Protein AF-0000000085070806 (afdb_homodimer)

Nearest PDB structures (foldseek):
  6cnn-assembly1_A  TM=6.290E-01  e=3.212E+00  Homo sapiens
  8glt-assembly1_0  TM=4.236E-01  e=8.538E+00  synthetic construct
  6cnn-assembly1_A  TM=6.289E-01  e=3.201E+00  Homo sapiens
  8glt-assembly1_0  TM=4.234E-01  e=8.514E+00  synthetic construct

Sequence (276 aa):
MKNKMSRLFLGLTMSCSVLTLGLSSAQAADCSKLAGCAEKSCKVEALIANAKAKGHDQMVAQLQSSLKHVKANCTDEGIKNDLQIEIAGVQLQLESYEAELKAAKAANELDRTYKYTQKVLAENYKLTQLKQELAKMKMKNKMSRLFLGLTMSCSVLTLGLSSAQAADCSKLAGCAEKSCKVEALIANAKAKGHDQMVAQLQSSLKHVKANCTDEGIKNDLQIEIAGVQLQLESYEAELKAAKAANELDRTYKYTQKVLAENYKLTQLKQELAKMK

Solvent-accessible surface area (backbone atoms only — not comparable to full-atom values): 15692 Å² total; per-residue (Å²): 128,90,74,80,79,75,79,77,76,76,76,75,76,74,76,76,73,74,72,70,74,69,73,69,65,71,72,62,68,84,41,80,87,50,42,55,52,59,21,52,52,42,51,49,52,29,49,34,50,50,30,55,76,70,64,35,62,68,58,29,54,51,45,51,51,43,45,52,51,46,75,72,65,60,46,54,66,59,48,50,45,51,49,52,52,48,46,53,50,42,52,54,50,36,52,52,32,50,52,51,24,51,52,20,56,75,68,66,35,62,72,52,27,53,52,26,48,52,51,39,51,52,40,50,52,50,44,52,53,50,52,52,53,55,56,57,65,104,136,86,78,76,79,76,77,76,76,77,73,75,76,74,76,75,74,72,73,69,72,70,74,72,65,70,73,63,68,82,40,81,87,51,41,52,52,62,21,53,52,42,50,49,51,30,50,34,50,49,28,55,75,70,65,36,62,67,59,28,54,50,46,51,53,43,46,53,52,46,75,74,65,60,45,53,68,58,48,50,44,50,50,51,53,49,45,53,51,42,53,55,49,36,53,52,33,48,53,49,24,51,52,19,54,76,67,67,35,61,71,52,27,55,52,27,49,53,50,38,51,53,40,51,50,51,44,51,52,50,51,50,53,54,56,58,65,104

Secondary structure (DSSP, 8-state):
-------------------------------TT--HHHHHHHHHHHHHHHHHHHT-HHHHHHHHHHHHHHHHH--HHHHHHHHHHHHHHHHHHHHHHHHHHHHHHHTT-HHHHHHHHHHHHHHHHHHHHHHHHHHHT-/-------------------------------TT--HHHHHHHHHHHHHHHHHHHT-HHHHHHHHHHHHHHHHH--HHHHHHHHHHHHHHHHHHHHHHHHHHHHHHHTT-HHHHHHHHHHHHHHHHHHHHHHHHHHHT-

Structure (mmCIF, N/CA/C/O backbone):
data_AF-0000000085070806-model_v1
#
loop_
_entity.id
_entity.type
_entity.pdbx_description
1 polymer 'DUF1090 domain-containing protein'
#
loop_
_atom_site.group_PDB
_atom_site.id
_atom_site.type_symbol
_atom_site.label_atom_id
_atom_site.label_alt_id
_atom_site.label_comp_id
_atom_site.label_asym_id
_atom_site.label_entity_id
_atom_site.label_seq_id
_atom_site.pdbx_PDB_ins_code
_atom_site.Cartn_x
_atom_site.Cartn_y
_atom_site.Cartn_z
_atom_site.occupancy
_atom_site.B_iso_or_equiv
_atom_site.auth_seq_id
_atom_site.auth_comp_id
_atom_site.auth_asym_id
_atom_site.auth_atom_id
_atom_site.pdbx_PDB_model_num
ATOM 1 N N . MET A 1 1 ? 53.531 -47.219 -54.688 1 24.89 1 MET A N 1
ATOM 2 C CA . MET A 1 1 ? 52.125 -47.344 -54.344 1 24.89 1 MET A CA 1
ATOM 3 C C . MET A 1 1 ? 51.781 -46.531 -53.094 1 24.89 1 MET A C 1
ATOM 5 O O . MET A 1 1 ? 50.781 -46.75 -52.438 1 24.89 1 MET A O 1
ATOM 9 N N . LYS A 1 2 ? 52.812 -45.781 -52.594 1 40.19 2 LYS A N 1
ATOM 10 C CA . LYS A 1 2 ? 52.688 -45.094 -51.312 1 40.19 2 LYS A CA 1
ATOM 11 C C . LYS A 1 2 ? 51.5 -44.125 -51.312 1 40.19 2 LYS A C 1
ATOM 13 O O . LYS A 1 2 ? 51.531 -43.125 -52.062 1 40.19 2 LYS A O 1
ATOM 18 N N . ASN A 1 3 ? 50.188 -44.688 -51.188 1 27.03 3 ASN A N 1
ATOM 19 C CA . ASN A 1 3 ? 48.844 -44.094 -51.156 1 27.03 3 ASN A CA 1
ATOM 20 C C . ASN A 1 3 ? 48.688 -43.062 -50.062 1 27.03 3 ASN A C 1
ATOM 22 O O . ASN A 1 3 ? 48.938 -43.375 -48.875 1 27.03 3 ASN A O 1
ATOM 26 N N . LYS A 1 4 ? 48.906 -41.781 -50.312 1 38.5 4 LYS A N 1
ATOM 27 C CA . LYS A 1 4 ? 48.719 -40.531 -49.594 1 38.5 4 LYS A CA 1
ATOM 28 C C . LYS A 1 4 ? 47.281 -40.406 -49.094 1 38.5 4 LYS A C 1
ATOM 30 O O . LYS A 1 4 ? 46.344 -40.312 -49.875 1 38.5 4 LYS A O 1
ATOM 35 N N . MET A 1 5 ? 46.906 -41.219 -48.031 1 35.19 5 MET A N 1
ATOM 36 C CA . MET A 1 5 ? 45.594 -41.125 -47.344 1 35.19 5 MET A CA 1
ATOM 37 C C . MET A 1 5 ? 45.344 -39.719 -46.844 1 35.19 5 MET A C 1
ATOM 39 O O . MET A 1 5 ? 46.188 -39.125 -46.156 1 35.19 5 MET A O 1
ATOM 43 N N . SER A 1 6 ? 44.844 -38.812 -47.688 1 39.16 6 SER A N 1
ATOM 44 C CA . SER A 1 6 ? 44.344 -37.469 -47.375 1 39.16 6 SER A CA 1
ATOM 45 C C . SER A 1 6 ? 43.312 -37.531 -46.25 1 39.16 6 SER A C 1
ATOM 47 O O . SER A 1 6 ? 42.312 -38.25 -46.344 1 39.16 6 SER A O 1
ATOM 49 N N . ARG A 1 7 ? 43.75 -37.5 -44.969 1 39.41 7 ARG A N 1
ATOM 50 C CA . ARG A 1 7 ? 42.906 -37.344 -43.781 1 39.41 7 ARG A CA 1
ATOM 51 C C . ARG A 1 7 ? 41.938 -36.188 -43.906 1 39.41 7 ARG A C 1
ATOM 53 O O . ARG A 1 7 ? 42.375 -35.031 -44 1 39.41 7 ARG A O 1
ATOM 60 N N . LEU A 1 8 ? 40.875 -36.344 -44.812 1 37.91 8 LEU A N 1
ATOM 61 C CA . LEU A 1 8 ? 39.75 -35.406 -44.781 1 37.91 8 LEU A CA 1
ATOM 62 C C . LEU A 1 8 ? 39.188 -35.25 -43.375 1 37.91 8 LEU A C 1
ATOM 64 O O . LEU A 1 8 ? 38.719 -36.25 -42.781 1 37.91 8 LEU A O 1
ATOM 68 N N . PHE A 1 9 ? 39.844 -34.5 -42.5 1 39.75 9 PHE A N 1
ATOM 69 C CA . PHE A 1 9 ? 39.281 -34.094 -41.219 1 39.75 9 PHE A CA 1
ATOM 70 C C . PHE A 1 9 ? 37.938 -33.375 -41.375 1 39.75 9 PHE A C 1
ATOM 72 O O . PHE A 1 9 ? 37.875 -32.312 -42 1 39.75 9 PHE A O 1
ATOM 79 N N . LEU A 1 10 ? 36.875 -34.125 -41.719 1 39.12 10 LEU A N 1
ATOM 80 C CA . LEU A 1 10 ? 35.531 -33.594 -41.656 1 39.12 10 LEU A CA 1
ATOM 81 C C . LEU A 1 10 ? 35.25 -33 -40.25 1 39.12 10 LEU A C 1
ATOM 83 O O . LEU A 1 10 ? 35.281 -33.719 -39.25 1 39.12 10 LEU A O 1
ATOM 87 N N . GLY A 1 11 ? 35.781 -31.797 -39.969 1 38.09 11 GLY A N 1
ATOM 88 C CA . GLY A 1 11 ? 35.375 -31.031 -38.812 1 38.09 11 GLY A CA 1
ATOM 89 C C . GLY A 1 11 ? 33.875 -30.953 -38.625 1 38.09 11 GLY A C 1
ATOM 90 O O . GLY A 1 11 ? 33.156 -30.391 -39.469 1 38.09 11 GLY A O 1
ATOM 91 N N . LEU A 1 12 ? 33.25 -32 -38.094 1 43.38 12 LEU A N 1
ATOM 92 C CA . LEU A 1 12 ? 31.875 -31.922 -37.625 1 43.38 12 LEU A CA 1
ATOM 93 C C . LEU A 1 12 ? 31.672 -30.719 -36.688 1 43.38 12 LEU A C 1
ATOM 95 O O . LEU A 1 12 ? 32.25 -30.688 -35.594 1 43.38 12 LEU A O 1
ATOM 99 N N . THR A 1 13 ? 31.516 -29.484 -37.219 1 42.88 13 THR A N 1
ATOM 100 C CA . THR A 1 13 ? 31.047 -28.375 -36.406 1 42.88 13 THR A CA 1
ATOM 101 C C . THR A 1 13 ? 29.719 -28.719 -35.75 1 42.88 13 THR A C 1
ATOM 103 O O . THR A 1 13 ? 28.734 -29.031 -36.438 1 42.88 13 THR A O 1
ATOM 106 N N . MET A 1 14 ? 29.734 -29.531 -34.688 1 41.59 14 MET A N 1
ATOM 107 C CA . MET A 1 14 ? 28.547 -29.656 -33.844 1 41.59 14 MET A CA 1
ATOM 108 C C . MET A 1 14 ? 27.984 -28.297 -33.469 1 41.59 14 MET A C 1
ATOM 110 O O . MET A 1 14 ? 28.672 -27.5 -32.812 1 41.59 14 MET A O 1
ATOM 114 N N . SER A 1 15 ? 27.141 -27.688 -34.312 1 41.94 15 SER A N 1
ATOM 115 C CA . SER A 1 15 ? 26.359 -26.531 -33.906 1 41.94 15 SER A CA 1
ATOM 116 C C . SER A 1 15 ? 25.609 -26.797 -32.625 1 41.94 15 SER A C 1
ATOM 118 O O . SER A 1 15 ? 24.812 -27.734 -32.531 1 41.94 15 SER A O 1
ATOM 120 N N . CYS A 1 16 ? 26.188 -26.609 -31.453 1 40.03 16 CYS A N 1
ATOM 121 C CA . CYS A 1 16 ? 25.453 -26.547 -30.203 1 40.03 16 CYS A CA 1
ATOM 122 C C . CYS A 1 16 ? 24.266 -25.594 -30.312 1 40.03 16 CYS A C 1
ATOM 124 O O . CYS A 1 16 ? 24.453 -24.375 -30.438 1 40.03 16 CYS A O 1
ATOM 126 N N . SER A 1 17 ? 23.25 -26 -31 1 39.09 17 SER A N 1
ATOM 127 C CA . SER A 1 17 ? 22.031 -25.234 -30.859 1 39.09 17 SER A CA 1
ATOM 128 C C . SER A 1 17 ? 21.703 -25 -29.391 1 39.09 17 SER A C 1
ATOM 130 O O . SER A 1 17 ? 21.406 -25.938 -28.656 1 39.09 17 SER A O 1
ATOM 132 N N . VAL A 1 18 ? 22.344 -24.031 -28.75 1 40.25 18 VAL A N 1
ATOM 133 C CA . VAL A 1 18 ? 21.812 -23.562 -27.469 1 40.25 18 VAL A CA 1
ATOM 134 C C . VAL A 1 18 ? 20.297 -23.375 -27.578 1 40.25 18 VAL A C 1
ATOM 136 O O . VAL A 1 18 ? 19.828 -22.5 -28.297 1 40.25 18 VAL A O 1
ATOM 139 N N . LEU A 1 19 ? 19.562 -24.469 -27.531 1 37.75 19 LEU A N 1
ATOM 140 C CA . LEU A 1 19 ? 18.125 -24.281 -27.266 1 37.75 19 LEU A CA 1
ATOM 141 C C . LEU A 1 19 ? 17.906 -23.25 -26.172 1 37.75 19 LEU A C 1
ATOM 143 O O . LEU A 1 19 ? 18.172 -23.5 -25 1 37.75 19 LEU A O 1
ATOM 147 N N . THR A 1 20 ? 18.062 -22 -26.469 1 38.56 20 THR A N 1
ATOM 148 C CA . THR A 1 20 ? 17.469 -21.016 -25.562 1 38.56 20 THR A CA 1
ATOM 149 C C . THR A 1 20 ? 16.031 -21.406 -25.203 1 38.56 20 THR A C 1
ATOM 151 O O . THR A 1 20 ? 15.148 -21.375 -26.062 1 38.56 20 THR A O 1
ATOM 154 N N . LEU A 1 21 ? 15.844 -22.469 -24.438 1 37.56 21 LEU A N 1
ATOM 155 C CA . LEU A 1 21 ? 14.531 -22.547 -23.812 1 37.56 21 LEU A CA 1
ATOM 156 C C . LEU A 1 21 ? 14.016 -21.141 -23.5 1 37.56 21 LEU A C 1
ATOM 158 O O . LEU A 1 21 ? 14.562 -20.453 -22.641 1 37.56 21 LEU A O 1
ATOM 162 N N . GLY A 1 22 ? 13.5 -20.5 -24.516 1 37.72 22 GLY A N 1
ATOM 163 C CA . GLY A 1 22 ? 12.703 -19.312 -24.234 1 37.72 22 GLY A CA 1
ATOM 164 C C . GLY A 1 22 ? 11.859 -19.438 -22.984 1 37.72 22 GLY A C 1
ATOM 165 O O . GLY A 1 22 ? 10.867 -20.172 -22.969 1 37.72 22 GLY A O 1
ATOM 166 N N . LEU A 1 23 ? 12.398 -19.469 -21.797 1 39.38 23 LEU A N 1
ATOM 167 C CA . LEU A 1 23 ? 11.5 -19.203 -20.688 1 39.38 23 LEU A CA 1
ATOM 168 C C . LEU A 1 23 ? 10.43 -18.188 -21.078 1 39.38 23 LEU A C 1
ATOM 170 O O . LEU A 1 23 ? 10.742 -17.016 -21.312 1 39.38 23 LEU A O 1
ATOM 174 N N . SER A 1 24 ? 9.398 -18.578 -21.828 1 39.59 24 SER A N 1
ATOM 175 C CA . SER A 1 24 ? 8.219 -17.734 -21.969 1 39.59 24 SER A CA 1
ATOM 176 C C . SER A 1 24 ? 7.949 -16.938 -20.703 1 39.59 24 SER A C 1
ATOM 178 O O . SER A 1 24 ? 7.48 -17.484 -19.703 1 39.59 24 SER A O 1
ATOM 180 N N . SER A 1 25 ? 8.773 -16.094 -20.359 1 43.56 25 SER A N 1
ATOM 181 C CA . SER A 1 25 ? 8.312 -15.18 -19.328 1 43.56 25 SER A CA 1
ATOM 182 C C . SER A 1 25 ? 6.82 -14.883 -19.484 1 43.56 25 SER A C 1
ATOM 184 O O . SER A 1 25 ? 6.391 -14.344 -20.5 1 43.56 25 SER A O 1
ATOM 186 N N . ALA A 1 26 ? 5.926 -15.805 -19.141 1 47.66 26 ALA A N 1
ATOM 187 C CA . ALA A 1 26 ? 4.512 -15.445 -19.109 1 47.66 26 ALA A CA 1
ATOM 188 C C . ALA A 1 26 ? 4.332 -13.93 -18.984 1 47.66 26 ALA A C 1
ATOM 190 O O . ALA A 1 26 ? 4.746 -13.328 -17.984 1 47.66 26 ALA A O 1
ATOM 191 N N . GLN A 1 27 ? 4.312 -13.211 -20.125 1 52.47 27 GLN A N 1
ATOM 192 C CA . GLN A 1 27 ? 4.086 -11.773 -20.172 1 52.47 27 GLN A CA 1
ATOM 193 C C . GLN A 1 27 ? 2.941 -11.375 -19.234 1 52.47 27 GLN A C 1
ATOM 195 O O . GLN A 1 27 ? 1.815 -11.859 -19.391 1 52.47 27 GLN A O 1
ATOM 200 N N . ALA A 1 28 ? 3.271 -11.016 -18.047 1 62.53 28 ALA A N 1
ATOM 201 C CA . ALA A 1 28 ? 2.264 -10.523 -17.109 1 62.53 28 ALA A CA 1
ATOM 202 C C . ALA A 1 28 ? 1.264 -9.609 -17.828 1 62.53 28 ALA A C 1
ATOM 204 O O . ALA A 1 28 ? 1.647 -8.773 -18.641 1 62.53 28 ALA A O 1
ATOM 205 N N . ALA A 1 29 ? -0.061 -10.031 -17.984 1 72.62 29 ALA A N 1
ATOM 206 C CA . ALA A 1 29 ? -1.144 -9.219 -18.531 1 72.62 29 ALA A CA 1
ATOM 207 C C . ALA A 1 29 ? -0.997 -7.758 -18.125 1 72.62 29 ALA A C 1
ATOM 209 O O . ALA A 1 29 ? -0.619 -7.461 -16.984 1 72.62 29 ALA A O 1
ATOM 210 N N . ASP A 1 30 ? -0.934 -6.977 -19.203 1 89 30 ASP A N 1
ATOM 211 C CA . ASP A 1 30 ? -0.934 -5.543 -18.922 1 89 30 ASP A CA 1
ATOM 212 C C . ASP A 1 30 ? -2.287 -5.09 -18.375 1 89 30 ASP A C 1
ATOM 214 O O . ASP A 1 30 ? -3.254 -4.965 -19.141 1 89 30 ASP A O 1
ATOM 218 N N . CYS A 1 31 ? -2.369 -4.945 -17.109 1 95.75 31 CYS A N 1
ATOM 219 C CA . CYS A 1 31 ? -3.617 -4.582 -16.438 1 95.75 31 CYS A CA 1
ATOM 220 C C . CYS A 1 31 ? -3.746 -3.068 -16.312 1 95.75 31 CYS A C 1
ATOM 222 O O . CYS A 1 31 ? -4.707 -2.57 -15.727 1 95.75 31 CYS A O 1
ATOM 224 N N . SER A 1 32 ? -2.836 -2.336 -16.906 1 92 32 SER A N 1
ATOM 225 C CA . SER A 1 32 ? -2.684 -0.915 -16.625 1 92 32 SER A CA 1
ATOM 226 C C . SER A 1 32 ? -3.824 -0.102 -17.219 1 92 32 SER A C 1
ATOM 228 O O . SER A 1 32 ? -4.078 1.028 -16.797 1 92 32 SER A O 1
ATOM 230 N N . LYS A 1 33 ? -4.523 -0.601 -18.141 1 93.56 33 LYS A N 1
ATOM 231 C CA . LYS A 1 33 ? -5.602 0.135 -18.797 1 93.56 33 LYS A CA 1
ATOM 232 C C . LYS A 1 33 ? -6.93 -0.08 -18.078 1 93.56 33 LYS A C 1
ATOM 234 O O . LYS A 1 33 ? -7.918 0.599 -18.375 1 93.56 33 LYS A O 1
ATOM 239 N N . LEU A 1 34 ? -6.984 -1.038 -17.156 1 97.06 34 LEU A N 1
ATOM 240 C CA . LEU A 1 34 ? -8.195 -1.337 -16.406 1 97.06 34 LEU A CA 1
ATOM 241 C C . LEU A 1 34 ? -8.242 -0.537 -15.102 1 97.06 34 LEU A C 1
ATOM 243 O O . LEU A 1 34 ? -7.266 0.121 -14.742 1 97.06 34 LEU A O 1
ATOM 247 N N . ALA A 1 35 ? -9.422 -0.503 -14.5 1 97.31 35 ALA A N 1
ATOM 248 C CA . ALA A 1 35 ? -9.617 0.184 -13.227 1 97.31 35 ALA A CA 1
ATOM 249 C C . ALA A 1 35 ? -10.508 -0.635 -12.289 1 97.31 35 ALA A C 1
ATOM 251 O O . ALA A 1 35 ? -11.203 -1.553 -12.727 1 97.31 35 ALA A O 1
ATOM 252 N N . GLY A 1 36 ? -10.406 -0.338 -11.016 1 97.5 36 GLY A N 1
ATOM 253 C CA . GLY A 1 36 ? -11.32 -0.924 -10.055 1 97.5 36 GLY A CA 1
ATOM 254 C C . GLY A 1 36 ? -11.211 -2.436 -9.969 1 97.5 36 GLY A C 1
ATOM 255 O O . GLY A 1 36 ? -10.102 -2.982 -9.969 1 97.5 36 GLY A O 1
ATOM 256 N N . CYS A 1 37 ? -12.359 -3.139 -9.898 1 98.5 37 CYS A N 1
ATOM 257 C CA . CYS A 1 37 ? -12.438 -4.582 -9.695 1 98.5 37 CYS A CA 1
ATOM 258 C C . CYS A 1 37 ? -11.867 -5.332 -10.898 1 98.5 37 CYS A C 1
ATOM 260 O O . CYS A 1 37 ? -11.258 -6.391 -10.734 1 98.5 37 CYS A O 1
ATOM 262 N N . ALA A 1 38 ? -12.055 -4.719 -12.062 1 98.31 38 ALA A N 1
ATOM 263 C CA . ALA A 1 38 ? -11.492 -5.344 -13.258 1 98.31 38 ALA A CA 1
ATOM 264 C C . ALA A 1 38 ? -9.969 -5.375 -13.195 1 98.31 38 ALA A C 1
ATOM 266 O O . ALA A 1 38 ? -9.352 -6.391 -13.523 1 98.31 38 ALA A O 1
ATOM 267 N N . GLU A 1 39 ? -9.359 -4.285 -12.828 1 98.06 39 GLU A N 1
ATOM 268 C CA . GLU A 1 39 ? -7.91 -4.25 -12.68 1 98.06 39 GLU A CA 1
ATOM 269 C C . GLU A 1 39 ? -7.441 -5.223 -11.602 1 98.06 39 GLU A C 1
ATOM 271 O O . GLU A 1 39 ? -6.453 -5.938 -11.789 1 98.06 39 GLU A O 1
ATOM 276 N N . LYS A 1 40 ? -8.109 -5.242 -10.5 1 98.31 40 LYS A N 1
ATOM 277 C CA . LYS A 1 40 ? -7.742 -6.129 -9.398 1 98.31 40 LYS A CA 1
ATOM 278 C C . LYS A 1 40 ? -7.781 -7.59 -9.836 1 98.31 40 LYS A C 1
ATOM 280 O O . LYS A 1 40 ? -6.844 -8.352 -9.57 1 98.31 40 LYS A O 1
ATOM 285 N N . SER A 1 41 ? -8.898 -8.023 -10.492 1 98.75 41 SER A N 1
ATOM 286 C CA . SER A 1 41 ? -9.008 -9.391 -10.992 1 98.75 41 SER A CA 1
ATOM 287 C C . SER A 1 41 ? -7.895 -9.711 -11.984 1 98.75 41 SER A C 1
ATOM 289 O O . SER A 1 41 ? -7.312 -10.797 -11.938 1 98.75 41 SER A O 1
ATOM 291 N N . CYS A 1 42 ? -7.609 -8.773 -12.844 1 98.69 42 CYS A N 1
ATOM 292 C CA . CYS A 1 42 ? -6.555 -8.945 -13.836 1 98.69 42 CYS A CA 1
ATOM 293 C C . CYS A 1 42 ? -5.207 -9.18 -13.156 1 98.69 42 CYS A C 1
ATOM 295 O O . CYS A 1 42 ? -4.449 -10.055 -13.57 1 98.69 42 CYS A O 1
ATOM 297 N N . LYS A 1 43 ? -4.934 -8.406 -12.094 1 98.44 43 LYS A N 1
ATOM 298 C CA . LYS A 1 43 ? -3.666 -8.547 -11.383 1 98.44 43 LYS A CA 1
ATOM 299 C C . LYS A 1 43 ? -3.57 -9.906 -10.695 1 98.44 43 LYS A C 1
ATOM 301 O O . LYS A 1 43 ? -2.502 -10.523 -10.672 1 98.44 43 LYS A O 1
ATOM 306 N N . VAL A 1 44 ? -4.652 -10.359 -10.164 1 98.88 44 VAL A N 1
ATOM 307 C CA . VAL A 1 44 ? -4.641 -11.68 -9.531 1 98.88 44 VAL A CA 1
ATOM 308 C C . VAL A 1 44 ? -4.445 -12.758 -10.602 1 98.88 44 VAL A C 1
ATOM 310 O O . VAL A 1 44 ? -3.699 -13.719 -10.391 1 98.88 44 VAL A O 1
ATOM 313 N N . GLU A 1 45 ? -5.102 -12.617 -11.711 1 98.88 45 GLU A N 1
ATOM 314 C CA . GLU A 1 45 ? -4.934 -13.57 -12.812 1 98.88 45 GLU A CA 1
ATOM 315 C C . GLU A 1 45 ? -3.49 -13.594 -13.305 1 98.88 45 GLU A C 1
ATOM 317 O O . GLU A 1 45 ? -2.963 -14.664 -13.633 1 98.88 45 GLU A O 1
ATOM 322 N N . ALA A 1 46 ? -2.887 -12.438 -13.352 1 98.56 46 ALA A N 1
ATOM 323 C CA . ALA A 1 46 ? -1.477 -12.383 -13.727 1 98.56 46 ALA A CA 1
ATOM 324 C C . ALA A 1 46 ? -0.614 -13.133 -12.711 1 98.56 46 ALA A C 1
ATOM 326 O O . ALA A 1 46 ? 0.35 -13.805 -13.086 1 98.56 46 ALA A O 1
ATOM 327 N N . LEU A 1 47 ? -0.932 -13.023 -11.445 1 98.62 47 LEU A N 1
ATOM 328 C CA . LEU A 1 47 ? -0.208 -13.75 -10.406 1 98.62 47 LEU A CA 1
ATOM 329 C C . LEU A 1 47 ? -0.38 -15.25 -10.578 1 98.62 47 LEU A C 1
ATOM 331 O O . LEU A 1 47 ? 0.575 -16.016 -10.406 1 98.62 47 LEU A O 1
ATOM 335 N N . ILE A 1 48 ? -1.581 -15.656 -10.914 1 98.88 48 ILE A N 1
ATOM 336 C CA . ILE A 1 48 ? -1.856 -17.078 -11.156 1 98.88 48 ILE A CA 1
ATOM 337 C C . ILE A 1 48 ? -0.988 -17.578 -12.297 1 98.88 48 ILE A C 1
ATOM 339 O O . ILE A 1 48 ? -0.365 -18.641 -12.195 1 98.88 48 ILE A O 1
ATOM 343 N N . ALA A 1 49 ? -0.915 -16.875 -13.352 1 98.56 49 ALA A N 1
ATOM 344 C CA . ALA A 1 49 ? -0.101 -17.266 -14.5 1 98.56 49 ALA A CA 1
ATOM 345 C C . ALA A 1 49 ? 1.37 -17.375 -14.117 1 98.56 49 ALA A C 1
ATOM 347 O O . ALA A 1 49 ? 2.049 -18.328 -14.516 1 98.56 49 ALA A O 1
ATOM 348 N N . ASN A 1 50 ? 1.832 -16.422 -13.406 1 98.06 50 ASN A N 1
ATOM 349 C CA . ASN A 1 50 ? 3.221 -16.453 -12.961 1 98.06 50 ASN A CA 1
ATOM 350 C C . ASN A 1 50 ? 3.498 -17.672 -12.078 1 98.06 50 ASN A C 1
ATOM 352 O O . ASN A 1 50 ? 4.504 -18.359 -12.258 1 98.06 50 ASN A O 1
ATOM 356 N N . ALA A 1 51 ? 2.658 -17.875 -11.117 1 98.62 51 ALA A N 1
ATOM 357 C CA . ALA A 1 51 ? 2.801 -19.031 -10.234 1 98.62 51 ALA A CA 1
ATOM 358 C C . ALA A 1 51 ? 2.797 -20.344 -11.031 1 98.62 51 ALA A C 1
ATOM 360 O O . ALA A 1 51 ? 3.549 -21.266 -10.719 1 98.62 51 ALA A O 1
ATOM 361 N N . LYS A 1 52 ? 1.887 -20.438 -12 1 98.69 52 LYS A N 1
ATOM 362 C CA . LYS A 1 52 ? 1.852 -21.625 -12.867 1 98.69 52 LYS A CA 1
ATOM 363 C C . LYS A 1 52 ? 3.184 -21.812 -13.586 1 98.69 52 LYS A C 1
ATOM 365 O O . LYS A 1 52 ? 3.732 -22.906 -13.609 1 98.69 52 LYS A O 1
ATOM 370 N N . ALA A 1 53 ? 3.662 -20.734 -14.102 1 97.38 53 ALA A N 1
ATOM 371 C CA . ALA A 1 53 ? 4.918 -20.781 -14.844 1 97.38 53 ALA A CA 1
ATOM 372 C C . ALA A 1 53 ? 6.066 -21.25 -13.953 1 97.38 53 ALA A C 1
ATOM 374 O O . ALA A 1 53 ? 7.02 -21.875 -14.43 1 97.38 53 ALA A O 1
ATOM 375 N N . LYS A 1 54 ? 5.965 -21.062 -12.695 1 96.94 54 LYS A N 1
ATOM 376 C CA . LYS A 1 54 ? 7.035 -21.391 -11.758 1 96.94 54 LYS A CA 1
ATOM 377 C C . LYS A 1 54 ? 6.773 -22.719 -11.07 1 96.94 54 LYS A C 1
ATOM 379 O O . LYS A 1 54 ? 7.586 -23.188 -10.266 1 96.94 54 LYS A O 1
ATOM 384 N N . GLY A 1 55 ? 5.652 -23.234 -11.32 1 97.44 55 GLY A N 1
ATOM 385 C CA . GLY A 1 55 ? 5.32 -24.562 -10.82 1 97.44 55 GLY A CA 1
ATOM 386 C C . GLY A 1 55 ? 4.887 -24.562 -9.367 1 97.44 55 GLY A C 1
ATOM 387 O O . GLY A 1 55 ? 5.133 -25.516 -8.641 1 97.44 55 GLY A O 1
ATOM 388 N N . HIS A 1 56 ? 4.332 -23.484 -8.945 1 98.12 56 HIS A N 1
ATOM 389 C CA . HIS A 1 56 ? 3.855 -23.406 -7.566 1 98.12 56 HIS A CA 1
ATOM 390 C C . HIS A 1 56 ? 2.383 -23.781 -7.469 1 98.12 56 HIS A C 1
ATOM 392 O O . HIS A 1 56 ? 1.524 -22.906 -7.293 1 98.12 56 HIS A O 1
ATOM 398 N N . ASP A 1 57 ? 2.078 -25.016 -7.402 1 98.38 57 ASP A N 1
ATOM 399 C CA . ASP A 1 57 ? 0.722 -25.531 -7.523 1 98.38 57 ASP A CA 1
ATOM 400 C C . ASP A 1 57 ? -0.141 -25.109 -6.34 1 98.38 57 ASP A C 1
ATOM 402 O O . ASP A 1 57 ? -1.312 -24.766 -6.512 1 98.38 57 ASP A O 1
ATOM 406 N N . GLN A 1 58 ? 0.417 -25.172 -5.188 1 98.5 58 GLN A N 1
ATOM 407 C CA . GLN A 1 58 ? -0.353 -24.766 -4.016 1 98.5 58 GLN A CA 1
ATOM 408 C C . GLN A 1 58 ? -0.688 -23.281 -4.062 1 98.5 58 GLN A C 1
ATOM 410 O O . GLN A 1 58 ? -1.805 -22.875 -3.729 1 98.5 58 GLN A O 1
ATOM 415 N N . MET A 1 59 ? 0.284 -22.562 -4.504 1 98.69 59 MET A N 1
ATOM 416 C CA . MET A 1 59 ? 0.062 -21.125 -4.637 1 98.69 59 MET A CA 1
ATOM 417 C C . MET A 1 59 ? -0.993 -20.828 -5.699 1 98.69 59 MET A C 1
ATOM 419 O O . MET A 1 59 ? -1.83 -19.953 -5.52 1 98.69 59 MET A O 1
ATOM 423 N N . VAL A 1 60 ? -0.988 -21.578 -6.777 1 98.88 60 VAL A N 1
ATOM 424 C CA . VAL A 1 60 ? -1.99 -21.438 -7.828 1 98.88 60 VAL A CA 1
ATOM 425 C C . VAL A 1 60 ? -3.385 -21.656 -7.25 1 98.88 60 VAL A C 1
ATOM 427 O O . VAL A 1 60 ? -4.297 -20.859 -7.48 1 98.88 60 VAL A O 1
ATOM 430 N N . ALA A 1 61 ? -3.545 -22.703 -6.508 1 98.88 61 ALA A N 1
ATOM 431 C CA . ALA A 1 61 ? -4.844 -23.031 -5.914 1 98.88 61 ALA A CA 1
ATOM 432 C C . ALA A 1 61 ? -5.305 -21.906 -4.98 1 98.88 61 ALA A C 1
ATOM 434 O O . ALA A 1 61 ? -6.477 -21.516 -5.004 1 98.88 61 ALA A O 1
ATOM 435 N N . GLN A 1 62 ? -4.34 -21.453 -4.219 1 98.75 62 GLN A N 1
ATOM 436 C CA . GLN A 1 62 ? -4.664 -20.391 -3.277 1 98.75 62 GLN A CA 1
ATOM 437 C C . GLN A 1 62 ? -5.094 -19.125 -4.008 1 98.75 62 GLN A C 1
ATOM 439 O O . GLN A 1 62 ? -6.09 -18.5 -3.637 1 98.75 62 GLN A O 1
ATOM 444 N N . LEU A 1 63 ? -4.422 -18.75 -5.047 1 98.94 63 LEU A N 1
ATOM 445 C CA . LEU A 1 63 ? -4.723 -17.547 -5.801 1 98.94 63 LEU A CA 1
ATOM 446 C C . LEU A 1 63 ? -6.031 -17.688 -6.574 1 98.94 63 LEU A C 1
ATOM 448 O O . LEU A 1 63 ? -6.77 -16.719 -6.746 1 98.94 63 LEU A O 1
ATOM 452 N N . GLN A 1 64 ? -6.289 -18.938 -6.992 1 98.94 64 GLN A N 1
ATOM 453 C CA . GLN A 1 64 ? -7.574 -19.172 -7.648 1 98.94 64 GLN A CA 1
ATOM 454 C C . GLN A 1 64 ? -8.734 -18.984 -6.672 1 98.94 64 GLN A C 1
ATOM 456 O O . GLN A 1 64 ? -9.781 -18.453 -7.031 1 98.94 64 GLN A O 1
ATOM 461 N N . SER A 1 65 ? -8.57 -19.438 -5.531 1 98.88 65 SER A N 1
ATOM 462 C CA . SER A 1 65 ? -9.57 -19.188 -4.496 1 98.88 65 SER A CA 1
ATOM 463 C C . SER A 1 65 ? -9.711 -17.703 -4.207 1 98.88 65 SER A C 1
ATOM 465 O O . SER A 1 65 ? -10.82 -17.203 -4.047 1 98.88 65 SER A O 1
ATOM 467 N N . SER A 1 66 ? -8.594 -17.062 -4.148 1 98.88 66 SER A N 1
ATOM 468 C CA . SER A 1 66 ? -8.609 -15.625 -3.91 1 98.88 66 SER A CA 1
ATOM 469 C C . SER A 1 66 ? -9.312 -14.883 -5.043 1 98.88 66 SER A C 1
ATOM 471 O O . SER A 1 66 ? -10.055 -13.93 -4.797 1 98.88 66 SER A O 1
ATOM 473 N N . LEU A 1 67 ? -9.117 -15.305 -6.227 1 98.88 67 LEU A N 1
ATOM 474 C CA . LEU A 1 67 ? -9.766 -14.695 -7.383 1 98.88 67 LEU A CA 1
ATOM 475 C C . LEU A 1 67 ? -11.273 -14.875 -7.309 1 98.88 67 LEU A C 1
ATOM 477 O O . LEU A 1 67 ? -12.031 -13.953 -7.641 1 98.88 67 LEU A O 1
ATOM 481 N N . LYS A 1 68 ? -11.703 -16.047 -6.883 1 98.88 68 LYS A N 1
ATOM 482 C CA . LYS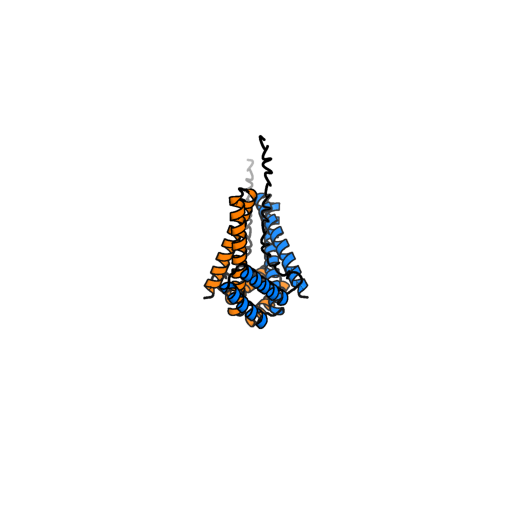 A 1 68 ? -13.125 -16.297 -6.699 1 98.88 68 LYS A CA 1
ATOM 483 C C . LYS A 1 68 ? -13.719 -15.32 -5.684 1 98.88 68 LYS A C 1
ATOM 485 O O . LYS A 1 68 ? -14.805 -14.766 -5.898 1 98.88 68 LYS A O 1
ATOM 490 N N . HIS A 1 69 ? -13.031 -15.141 -4.598 1 98.81 69 HIS A N 1
ATOM 491 C CA . HIS A 1 69 ? -13.492 -14.188 -3.588 1 98.81 69 HIS A CA 1
ATOM 492 C C . HIS A 1 69 ? -13.578 -12.781 -4.156 1 98.81 69 HIS A C 1
ATOM 494 O O . HIS A 1 69 ? -14.547 -12.062 -3.9 1 98.81 69 HIS A O 1
ATOM 500 N N . VAL A 1 70 ? -12.57 -12.336 -4.965 1 98.69 70 VAL A N 1
ATOM 501 C CA . VAL A 1 70 ? -12.57 -11.016 -5.582 1 98.69 70 VAL A CA 1
ATOM 502 C C . VAL A 1 70 ? -13.789 -10.867 -6.492 1 98.69 70 VAL A C 1
ATOM 504 O O . VAL A 1 70 ? -14.531 -9.883 -6.402 1 98.69 70 VAL A O 1
ATOM 507 N N . LYS A 1 71 ? -13.992 -11.844 -7.289 1 98.62 71 LYS A N 1
ATOM 508 C CA . LYS A 1 71 ? -15.078 -11.766 -8.258 1 98.62 71 LYS A CA 1
ATOM 509 C C . LYS A 1 71 ? -16.438 -11.75 -7.57 1 98.62 71 LYS A C 1
ATOM 511 O O . LYS A 1 71 ? -17.391 -11.164 -8.078 1 98.62 71 LYS A O 1
ATOM 516 N N . ALA A 1 72 ? -16.531 -12.266 -6.371 1 98.31 72 ALA A N 1
ATOM 517 C CA . ALA A 1 72 ? -17.797 -12.359 -5.648 1 98.31 72 ALA A CA 1
ATOM 518 C C . ALA A 1 72 ? -18.062 -11.102 -4.824 1 98.31 72 ALA A C 1
ATOM 520 O O . ALA A 1 72 ? -19.203 -10.719 -4.609 1 98.31 72 ALA A O 1
ATOM 521 N N . ASN A 1 73 ? -16.984 -10.406 -4.355 1 98.12 73 ASN A N 1
ATOM 522 C CA . ASN A 1 73 ? -17.203 -9.461 -3.262 1 98.12 73 ASN A CA 1
ATOM 523 C C . ASN A 1 73 ? -16.672 -8.078 -3.602 1 98.12 73 ASN A C 1
ATOM 525 O O . ASN A 1 73 ? -16.953 -7.105 -2.895 1 98.12 73 ASN A O 1
ATOM 529 N N . CYS A 1 74 ? -15.875 -7.984 -4.609 1 98.12 74 CYS A N 1
ATOM 530 C CA . CYS A 1 74 ? -15.297 -6.688 -4.953 1 98.12 74 CYS A CA 1
ATOM 531 C C . CYS A 1 74 ? -16.375 -5.727 -5.445 1 98.12 74 CYS A C 1
ATOM 533 O O . CYS A 1 74 ? -17.25 -6.113 -6.227 1 98.12 74 CYS A O 1
ATOM 535 N N . THR A 1 75 ? -16.359 -4.453 -4.988 1 98 75 THR A N 1
ATOM 536 C CA . THR A 1 75 ? -17.203 -3.389 -5.535 1 98 75 THR A CA 1
ATOM 537 C C . THR A 1 75 ? -16.344 -2.191 -5.941 1 98 75 THR A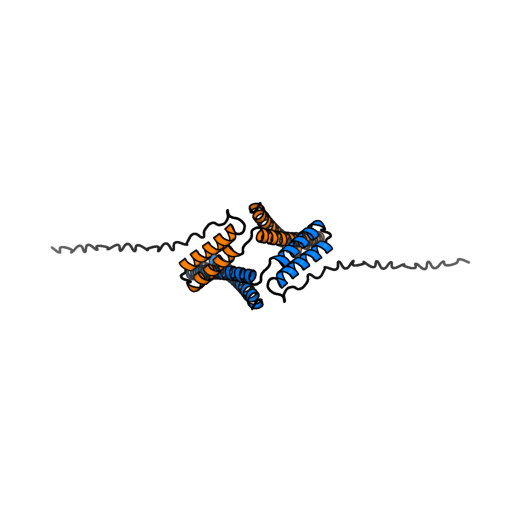 C 1
ATOM 539 O O . THR A 1 75 ? -15.391 -1.832 -5.242 1 98 75 THR A O 1
ATOM 542 N N . ASP A 1 76 ? -16.656 -1.55 -7.07 1 98.12 76 ASP A N 1
ATOM 543 C CA . ASP A 1 76 ? -15.922 -0.361 -7.496 1 98.12 76 ASP A CA 1
ATOM 544 C C . ASP A 1 76 ? -16.094 0.78 -6.496 1 98.12 76 ASP A C 1
ATOM 546 O O . ASP A 1 76 ? -15.188 1.584 -6.297 1 98.12 76 ASP A O 1
ATOM 550 N N . GLU A 1 77 ? -17.281 0.828 -5.855 1 97.69 77 GLU A N 1
ATOM 551 C CA . GLU A 1 77 ? -17.516 1.834 -4.824 1 97.69 77 GLU A CA 1
ATOM 552 C C . GLU A 1 77 ? -16.547 1.672 -3.658 1 97.69 77 GLU A C 1
ATOM 554 O O . GLU A 1 77 ? -16.047 2.66 -3.121 1 97.69 77 GLU A O 1
ATOM 559 N N . GLY A 1 78 ? -16.344 0.415 -3.291 1 98 78 GLY A N 1
ATOM 560 C CA . GLY A 1 78 ? -15.383 0.153 -2.229 1 98 78 GLY A CA 1
ATOM 561 C C . GLY A 1 78 ? -13.969 0.564 -2.584 1 98 78 GLY A C 1
ATOM 562 O O . GLY A 1 78 ? -13.25 1.137 -1.758 1 98 78 GLY A O 1
ATOM 563 N N . ILE A 1 79 ? -13.562 0.317 -3.824 1 98.44 79 ILE A N 1
ATOM 564 C CA . ILE A 1 79 ? -12.234 0.705 -4.273 1 98.44 79 ILE A CA 1
ATOM 565 C C . ILE A 1 79 ? -12.117 2.227 -4.309 1 98.44 79 ILE A C 1
ATOM 567 O O . ILE A 1 79 ? -11.109 2.793 -3.879 1 98.44 79 ILE A O 1
ATOM 571 N N . LYS A 1 80 ? -13.133 2.912 -4.781 1 98.44 80 LYS A N 1
ATOM 572 C CA . LYS A 1 80 ? -13.141 4.371 -4.805 1 98.44 80 LYS A CA 1
ATOM 573 C C . LYS A 1 80 ? -13.023 4.941 -3.393 1 98.44 80 LYS A C 1
ATOM 575 O O . LYS A 1 80 ? -12.273 5.895 -3.162 1 98.44 80 LYS A O 1
ATOM 580 N N . ASN A 1 81 ? -13.805 4.352 -2.518 1 98.56 81 ASN A N 1
ATOM 581 C CA . ASN A 1 81 ? -13.75 4.809 -1.133 1 98.56 81 ASN A CA 1
ATOM 582 C C . ASN A 1 81 ? -12.344 4.668 -0.55 1 98.56 81 ASN A C 1
ATOM 584 O O . ASN A 1 81 ? -11.852 5.578 0.121 1 98.56 81 ASN A O 1
ATOM 588 N N . ASP A 1 82 ? -11.703 3.564 -0.806 1 98.5 82 ASP A N 1
ATOM 589 C CA . ASP A 1 82 ? -10.352 3.334 -0.305 1 98.5 82 ASP A CA 1
ATOM 590 C C . ASP A 1 82 ? -9.367 4.34 -0.896 1 98.5 82 ASP A C 1
ATOM 592 O O . ASP A 1 82 ? -8.492 4.848 -0.192 1 98.5 82 ASP A O 1
ATOM 596 N N . LEU A 1 83 ? -9.469 4.598 -2.139 1 98.69 83 LEU A N 1
ATOM 597 C CA . LEU A 1 83 ? -8.609 5.578 -2.797 1 98.69 83 LEU A CA 1
ATOM 598 C C . LEU A 1 83 ? -8.789 6.961 -2.18 1 98.69 83 LEU A C 1
ATOM 600 O O . LEU A 1 83 ? -7.812 7.688 -1.979 1 98.69 83 LEU A O 1
ATOM 604 N N . GLN A 1 84 ? -10.047 7.309 -1.887 1 98.69 84 GLN A N 1
ATOM 605 C CA . GLN A 1 84 ? -10.312 8.609 -1.29 1 98.69 84 GLN A CA 1
ATOM 606 C C . GLN A 1 84 ? -9.688 8.727 0.098 1 98.69 84 GLN A C 1
ATOM 608 O O . GLN A 1 84 ? -9.148 9.773 0.458 1 98.69 84 GLN A O 1
ATOM 613 N N . ILE A 1 85 ? -9.75 7.648 0.811 1 98.88 85 ILE A N 1
ATOM 614 C CA . ILE A 1 85 ? -9.133 7.621 2.131 1 98.88 85 ILE A CA 1
ATOM 615 C C . ILE A 1 85 ? -7.621 7.793 1.994 1 98.88 85 ILE A C 1
ATOM 617 O O . ILE A 1 85 ? -7.012 8.594 2.709 1 98.88 85 ILE A O 1
ATOM 621 N N . GLU A 1 86 ? -7.078 7.074 1.053 1 98.81 86 GLU A N 1
ATOM 622 C CA . GLU A 1 86 ? -5.633 7.141 0.864 1 98.81 86 GLU A CA 1
ATOM 623 C C . GLU A 1 86 ? -5.203 8.531 0.39 1 98.81 86 GLU A C 1
ATOM 625 O O . GLU A 1 86 ? -4.188 9.055 0.843 1 98.81 86 GLU A O 1
ATOM 630 N N . ILE A 1 87 ? -5.906 9.102 -0.46 1 98.94 87 ILE A N 1
ATOM 631 C CA . ILE A 1 87 ? -5.609 10.438 -0.961 1 98.94 87 ILE A CA 1
ATOM 632 C C . ILE A 1 87 ? -5.629 11.438 0.194 1 98.94 87 ILE A C 1
ATOM 634 O O . ILE A 1 87 ? -4.723 12.266 0.323 1 98.94 87 ILE A O 1
ATOM 638 N N . ALA A 1 88 ? -6.664 11.359 1.014 1 98.88 88 ALA A N 1
ATOM 639 C CA . ALA A 1 88 ? -6.738 12.258 2.166 1 98.88 88 ALA A CA 1
ATOM 640 C C . ALA A 1 88 ? -5.523 12.086 3.072 1 98.88 88 ALA A C 1
ATOM 642 O O . ALA A 1 88 ? -4.949 13.07 3.545 1 98.88 88 ALA A O 1
ATOM 643 N N . GLY A 1 89 ? -5.109 10.844 3.277 1 98.75 89 GLY A N 1
ATOM 644 C CA . GLY A 1 89 ? -3.936 10.586 4.102 1 98.75 89 GLY A CA 1
ATOM 645 C C . GLY A 1 89 ? -2.662 11.18 3.525 1 98.75 89 GLY A C 1
ATOM 646 O O . GLY A 1 89 ? -1.881 11.805 4.246 1 98.75 89 GLY A O 1
ATOM 647 N N . VAL A 1 90 ? -2.488 11.047 2.281 1 98.88 90 VAL A N 1
ATOM 648 C CA . VAL A 1 90 ? -1.291 11.555 1.617 1 98.88 90 VAL A CA 1
ATOM 649 C C . VAL A 1 90 ? -1.309 13.078 1.611 1 98.88 90 VAL A C 1
ATOM 651 O O . VAL A 1 90 ? -0.271 13.719 1.8 1 98.88 90 VAL A O 1
ATOM 654 N N . GLN A 1 91 ? -2.467 13.664 1.416 1 98.88 91 GLN A N 1
ATOM 655 C CA . GLN A 1 91 ? -2.59 15.117 1.415 1 98.88 91 GLN A CA 1
ATOM 656 C C . GLN A 1 91 ? -2.246 15.703 2.783 1 98.88 91 GLN A C 1
ATOM 658 O O . GLN A 1 91 ? -1.56 16.719 2.875 1 98.88 91 GLN A O 1
ATOM 663 N N . LEU A 1 92 ? -2.727 15.047 3.805 1 98.69 92 LEU A N 1
ATOM 664 C CA . LEU A 1 92 ? -2.42 15.516 5.152 1 98.69 92 LEU A CA 1
ATOM 665 C C . LEU A 1 92 ? -0.931 15.375 5.453 1 98.69 92 LEU A C 1
ATOM 667 O O . LEU A 1 92 ? -0.326 16.266 6.047 1 98.69 92 LEU A O 1
ATOM 671 N N . GLN A 1 93 ? -0.4 14.289 5.008 1 98.5 93 GLN A N 1
ATOM 672 C CA . GLN A 1 93 ? 1.032 14.094 5.203 1 98.5 93 GLN A CA 1
ATOM 673 C C . GLN A 1 93 ? 1.843 15.102 4.398 1 98.5 93 GLN A C 1
ATOM 675 O O . GLN A 1 93 ? 2.861 15.609 4.875 1 98.5 93 GLN A O 1
ATOM 680 N N . LEU A 1 94 ? 1.463 15.344 3.256 1 98.75 94 LEU A N 1
ATOM 681 C CA . LEU A 1 94 ? 2.127 16.312 2.391 1 98.75 94 LEU A CA 1
ATOM 682 C C . LEU A 1 94 ? 2.139 17.703 3.033 1 98.75 94 LEU A C 1
ATOM 684 O O . LEU A 1 94 ? 3.154 18.391 2.998 1 98.75 94 LEU A O 1
ATOM 688 N N . GLU A 1 95 ? 1.056 18.094 3.566 1 98.06 95 GLU A N 1
ATOM 689 C CA . GLU A 1 95 ? 0.974 19.375 4.246 1 98.06 95 GLU A CA 1
ATOM 690 C C . GLU A 1 95 ? 1.964 19.453 5.402 1 98.06 95 GLU A C 1
ATOM 692 O O . GLU A 1 95 ? 2.645 20.469 5.578 1 98.06 95 GLU A O 1
ATOM 697 N N . SER A 1 96 ? 2.051 18.359 6.113 1 98 96 SER A N 1
ATOM 698 C CA . SER A 1 96 ? 2.982 18.328 7.238 1 98 96 SER A CA 1
ATOM 699 C C . SER A 1 96 ? 4.426 18.422 6.762 1 98 96 SER A C 1
ATOM 701 O O . SER A 1 96 ? 5.227 19.172 7.316 1 98 96 SER A O 1
ATOM 703 N N . TYR A 1 97 ? 4.727 17.719 5.738 1 98.69 97 TYR A N 1
ATOM 704 C CA . TYR A 1 97 ? 6.094 17.719 5.23 1 98.69 97 TYR A CA 1
ATOM 705 C C . TYR A 1 97 ? 6.441 19.078 4.625 1 98.69 97 TYR A C 1
ATOM 707 O O . TYR A 1 97 ? 7.578 19.531 4.734 1 98.69 97 TYR A O 1
ATOM 715 N N . GLU A 1 98 ? 5.512 19.672 3.996 1 98.69 98 GLU A N 1
ATOM 716 C CA . GLU A 1 98 ? 5.742 21 3.424 1 98.69 98 GLU A CA 1
ATOM 717 C C . GLU A 1 98 ? 6.004 22.031 4.512 1 98.69 98 GLU A C 1
ATOM 719 O O . GLU A 1 98 ? 6.832 22.938 4.34 1 98.69 98 GLU A O 1
ATOM 724 N N . ALA A 1 99 ? 5.285 21.922 5.59 1 98.44 99 ALA A N 1
ATOM 725 C CA . ALA A 1 99 ? 5.52 22.812 6.719 1 98.44 99 ALA A CA 1
ATOM 726 C C . ALA A 1 99 ? 6.918 22.625 7.297 1 98.44 99 ALA A C 1
ATOM 728 O O . ALA A 1 99 ? 7.625 23.594 7.586 1 98.44 99 ALA A O 1
ATOM 729 N N . GLU A 1 100 ? 7.305 21.375 7.395 1 98.62 100 GLU A N 1
ATOM 730 C CA . GLU A 1 100 ? 8.641 21.078 7.891 1 98.62 100 GLU A CA 1
ATOM 731 C C . GLU A 1 100 ? 9.719 21.578 6.93 1 98.62 100 GLU A C 1
ATOM 733 O O . GLU A 1 100 ? 10.75 22.094 7.359 1 98.62 100 GLU A O 1
ATOM 738 N N . LEU A 1 101 ? 9.516 21.422 5.707 1 98.81 101 LEU A N 1
ATOM 739 C CA . LEU A 1 101 ? 10.453 21.891 4.688 1 98.81 101 LEU A CA 1
ATOM 740 C C . LEU A 1 101 ? 10.625 23.406 4.77 1 98.81 101 LEU A C 1
ATOM 742 O O . LEU A 1 101 ? 11.75 23.906 4.73 1 98.81 101 LEU A O 1
ATOM 746 N N . LYS A 1 102 ? 9.508 24.047 4.91 1 98.69 102 LYS A N 1
ATOM 747 C CA . LYS A 1 102 ? 9.555 25.516 5.035 1 98.69 102 LYS A CA 1
ATOM 748 C C . LYS A 1 102 ? 10.344 25.938 6.273 1 98.69 102 LYS A C 1
ATOM 750 O O . LYS A 1 102 ? 11.18 26.844 6.203 1 98.69 102 LYS A O 1
ATOM 755 N N . ALA A 1 103 ? 10.055 25.234 7.348 1 98.69 103 ALA A N 1
ATOM 756 C CA . ALA A 1 103 ? 10.758 25.531 8.586 1 98.69 103 ALA A CA 1
ATOM 757 C C . ALA A 1 103 ? 12.258 25.281 8.445 1 98.69 103 ALA A C 1
ATOM 759 O O . ALA A 1 103 ? 13.078 26.062 8.922 1 98.69 103 ALA A O 1
ATOM 760 N N . ALA A 1 104 ? 12.586 24.219 7.801 1 98.69 104 ALA A N 1
ATOM 761 C CA . ALA A 1 104 ? 13.984 23.859 7.621 1 98.69 104 ALA A CA 1
ATOM 762 C C . ALA A 1 104 ? 14.711 24.875 6.746 1 98.69 104 ALA A C 1
ATOM 764 O O . ALA A 1 104 ? 15.852 25.25 7.031 1 98.69 104 ALA A O 1
ATOM 765 N N . LYS A 1 105 ? 14.086 25.281 5.691 1 98.62 105 LYS A N 1
ATOM 766 C CA . LYS A 1 105 ? 14.656 26.297 4.805 1 98.62 105 LYS A CA 1
ATOM 767 C C . LYS A 1 105 ? 14.867 27.609 5.535 1 98.62 105 LYS A C 1
ATOM 769 O O . LYS A 1 105 ? 15.914 28.25 5.402 1 98.62 105 LYS A O 1
ATOM 774 N N . ALA A 1 106 ? 13.914 27.984 6.363 1 98.12 106 ALA A N 1
ATOM 775 C CA . ALA A 1 106 ? 13.984 29.234 7.117 1 98.12 106 ALA A CA 1
ATOM 776 C C . ALA A 1 106 ? 15.125 29.203 8.125 1 98.12 106 ALA A C 1
ATOM 778 O O . ALA A 1 106 ? 15.773 30.234 8.367 1 98.12 106 ALA A O 1
A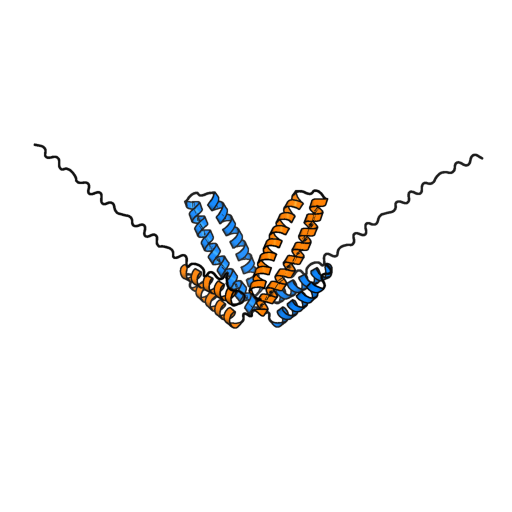TOM 779 N N . ALA A 1 107 ? 15.438 28.047 8.617 1 98.06 107 ALA A N 1
ATOM 780 C CA . ALA A 1 107 ? 16.484 27.891 9.633 1 98.06 107 ALA A CA 1
ATOM 781 C C . ALA A 1 107 ? 17.828 27.578 8.992 1 98.06 107 ALA A C 1
ATOM 783 O O . ALA A 1 107 ? 18.828 27.375 9.695 1 98.06 107 ALA A O 1
ATOM 784 N N . ASN A 1 108 ? 17.828 27.438 7.766 1 98 108 ASN A N 1
ATOM 785 C CA . ASN A 1 108 ? 19.031 27.125 7 1 98 108 ASN A CA 1
ATOM 786 C C . ASN A 1 108 ? 19.641 25.797 7.449 1 98 108 ASN A C 1
ATOM 788 O O . ASN A 1 108 ? 20.859 25.703 7.621 1 98 108 ASN A O 1
ATOM 792 N N . GLU A 1 109 ? 18.781 24.906 7.758 1 97.94 109 GLU A N 1
ATOM 793 C CA . GLU A 1 109 ? 19.203 23.562 8.086 1 97.94 109 GLU A CA 1
ATOM 794 C C . GLU A 1 109 ? 19.281 22.688 6.836 1 97.94 109 GLU A C 1
ATOM 796 O O . GLU A 1 109 ? 18.281 22.062 6.445 1 97.94 109 GLU A O 1
ATOM 801 N N . LEU A 1 110 ? 20.359 22.484 6.359 1 97.94 110 LEU A N 1
ATOM 802 C CA . LEU A 1 110 ? 20.547 21.922 5.027 1 97.94 110 LEU A CA 1
ATOM 803 C C . LEU A 1 110 ? 20.172 20.438 5.016 1 97.94 110 LEU A C 1
ATOM 805 O O . LEU A 1 110 ? 19.516 19.969 4.086 1 97.94 110 LEU A O 1
ATOM 809 N N . ASP A 1 111 ? 20.625 19.719 6.082 1 98.25 111 ASP A N 1
ATOM 810 C CA . ASP A 1 111 ? 20.297 18.297 6.137 1 98.25 111 ASP A CA 1
ATOM 811 C C . ASP A 1 111 ? 18.797 18.078 6.234 1 98.25 111 ASP A C 1
ATOM 813 O O . ASP A 1 111 ? 18.234 17.234 5.523 1 98.25 111 ASP A O 1
ATOM 817 N N . ARG A 1 112 ? 18.141 18.891 6.957 1 98.19 112 ARG A N 1
ATOM 818 C CA . ARG A 1 112 ? 16.703 18.781 7.121 1 98.19 112 ARG A CA 1
ATOM 819 C C . ARG A 1 112 ? 15.969 19.266 5.871 1 98.19 112 ARG A C 1
ATOM 821 O O . ARG A 1 112 ? 14.938 18.703 5.496 1 98.19 112 ARG A O 1
ATOM 828 N N . THR A 1 113 ? 16.438 20.219 5.223 1 98.69 113 THR A N 1
ATOM 829 C CA . THR A 1 113 ? 15.867 20.703 3.969 1 98.69 113 THR A CA 1
ATOM 830 C C . THR A 1 113 ? 15.891 19.609 2.908 1 98.69 113 THR A C 1
ATOM 832 O O . THR A 1 113 ? 14.891 19.359 2.232 1 98.69 113 THR A O 1
ATOM 835 N N . TYR A 1 114 ? 17.047 18.969 2.887 1 98.5 114 TYR A N 1
ATOM 836 C CA . TYR A 1 114 ? 17.172 17.891 1.912 1 98.5 114 TYR A CA 1
ATOM 837 C C . TYR A 1 114 ? 16.219 16.75 2.244 1 98.5 114 TYR A C 1
ATOM 839 O O . TYR A 1 114 ? 15.508 16.25 1.366 1 98.5 114 TYR A O 1
ATOM 847 N N . LYS A 1 115 ? 16.109 16.375 3.484 1 98.56 115 LYS A N 1
ATOM 848 C CA . LYS A 1 115 ? 15.25 15.289 3.953 1 98.56 115 LYS A CA 1
ATOM 849 C C . LYS A 1 115 ? 13.789 15.555 3.604 1 98.56 115 LYS A C 1
ATOM 851 O O . LYS A 1 115 ? 13.125 14.711 2.994 1 98.56 115 LYS A O 1
ATOM 856 N N . TYR A 1 116 ? 13.32 16.688 3.846 1 98.69 116 TYR A N 1
ATOM 857 C CA . TYR A 1 116 ? 11.898 16.969 3.662 1 98.69 116 TYR A CA 1
ATOM 858 C C . TYR A 1 116 ? 11.594 17.297 2.205 1 98.69 116 TYR A C 1
ATOM 860 O O . TYR A 1 116 ? 10.453 17.125 1.754 1 98.69 116 TYR A O 1
ATOM 868 N N . THR A 1 117 ? 12.625 17.75 1.451 1 98.81 117 THR A N 1
ATOM 869 C CA . THR A 1 117 ? 12.438 17.844 0.009 1 98.81 117 THR A CA 1
ATOM 870 C C . THR A 1 117 ? 12.141 16.469 -0.591 1 98.81 117 THR A C 1
ATOM 872 O O . THR A 1 117 ? 11.227 16.328 -1.403 1 98.81 117 THR A O 1
ATOM 875 N N . GLN A 1 118 ? 12.867 15.508 -0.137 1 98.69 118 GLN A N 1
ATOM 876 C CA . GLN A 1 118 ? 12.672 14.148 -0.636 1 98.69 118 GLN A CA 1
ATOM 877 C C . GLN A 1 118 ? 11.305 13.609 -0.228 1 98.69 118 GLN A C 1
ATOM 879 O O . GLN A 1 118 ? 10.617 12.969 -1.029 1 98.69 118 GLN A O 1
ATOM 884 N N . LYS A 1 119 ? 10.891 13.922 0.927 1 98.75 119 LYS A N 1
ATOM 885 C CA . LYS A 1 119 ? 9.602 13.438 1.412 1 98.75 119 LYS A CA 1
ATOM 886 C C . LYS A 1 119 ? 8.445 14.086 0.657 1 98.75 119 LYS A C 1
ATOM 888 O O . LYS A 1 119 ? 7.477 13.414 0.298 1 98.75 119 LYS A O 1
ATOM 893 N N . VAL A 1 120 ? 8.57 15.344 0.395 1 98.88 120 VAL A N 1
ATOM 894 C CA . VAL A 1 120 ? 7.551 16.078 -0.354 1 98.88 120 VAL A CA 1
ATOM 895 C C . VAL A 1 120 ? 7.461 15.523 -1.774 1 98.88 120 VAL A C 1
ATOM 897 O O . VAL A 1 120 ? 6.363 15.297 -2.293 1 98.88 120 VAL A O 1
ATOM 900 N N . LEU A 1 121 ? 8.625 15.25 -2.309 1 98.81 121 LEU A N 1
ATOM 901 C CA . LEU A 1 121 ? 8.648 14.719 -3.668 1 98.81 121 LEU A CA 1
ATOM 902 C C . LEU A 1 121 ? 8.008 13.336 -3.725 1 98.81 121 LEU A C 1
ATOM 904 O O . LEU A 1 121 ? 7.207 13.055 -4.617 1 98.81 121 LEU A O 1
ATOM 908 N N . ALA A 1 122 ? 8.336 12.508 -2.756 1 98.5 122 ALA A N 1
ATOM 909 C CA . ALA A 1 122 ? 7.789 11.156 -2.715 1 98.5 122 ALA A CA 1
ATOM 910 C C . ALA A 1 122 ? 6.277 11.18 -2.512 1 98.5 122 ALA A C 1
ATOM 912 O O . ALA A 1 122 ? 5.547 10.43 -3.162 1 98.5 122 ALA A O 1
ATOM 913 N N . GLU A 1 123 ? 5.828 12.078 -1.65 1 98.69 123 GLU A N 1
ATOM 914 C CA . GLU A 1 123 ? 4.395 12.148 -1.374 1 98.69 123 GLU A CA 1
ATOM 915 C C . GLU A 1 123 ? 3.633 12.734 -2.559 1 98.69 123 GLU A C 1
ATOM 917 O O . GLU A 1 123 ? 2.496 12.336 -2.826 1 98.69 123 GLU A O 1
ATOM 922 N N . ASN A 1 124 ? 4.266 13.688 -3.264 1 98.81 124 ASN A N 1
ATOM 923 C CA . ASN A 1 124 ? 3.633 14.234 -4.457 1 98.81 124 ASN A CA 1
ATOM 924 C C . ASN A 1 124 ? 3.498 13.18 -5.555 1 98.81 124 ASN A C 1
ATOM 926 O O . ASN A 1 124 ? 2.496 13.148 -6.27 1 98.81 124 ASN A O 1
ATOM 930 N N . TYR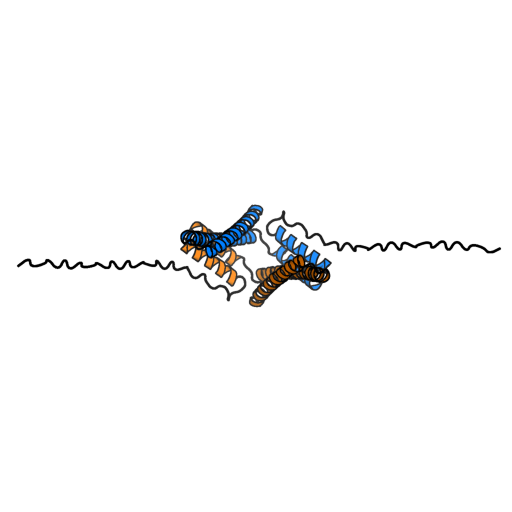 A 1 125 ? 4.492 12.414 -5.66 1 98.69 125 TYR A N 1
ATOM 931 C CA . TYR A 1 125 ? 4.418 11.32 -6.629 1 98.69 125 TYR A CA 1
ATOM 932 C C . TYR A 1 125 ? 3.295 10.352 -6.273 1 98.69 125 TYR A C 1
ATOM 934 O O . TYR A 1 125 ? 2.488 9.984 -7.129 1 98.69 125 TYR A O 1
ATOM 942 N N . LYS A 1 126 ? 3.221 9.938 -5.039 1 98.81 126 LYS A N 1
ATOM 943 C CA . LYS A 1 126 ? 2.166 9.047 -4.574 1 98.81 126 LYS A CA 1
ATOM 944 C C . LYS A 1 126 ? 0.787 9.656 -4.793 1 98.81 126 LYS A C 1
ATOM 946 O O . LYS A 1 126 ? -0.135 8.984 -5.25 1 98.81 126 LYS A O 1
ATOM 951 N N . LEU A 1 127 ? 0.61 10.898 -4.504 1 98.81 127 LEU A N 1
ATOM 952 C CA . LEU A 1 127 ? -0.655 11.602 -4.68 1 98.81 127 LEU A CA 1
ATOM 953 C C . LEU A 1 127 ? -1.097 11.57 -6.141 1 98.81 127 LEU A C 1
ATOM 955 O O . LEU A 1 127 ? -2.266 11.312 -6.434 1 98.81 127 LEU A O 1
ATOM 959 N N . THR A 1 128 ? -0.111 11.812 -6.996 1 98.69 128 THR A N 1
ATOM 960 C CA . THR A 1 128 ? -0.406 11.82 -8.422 1 98.69 128 THR A CA 1
ATOM 961 C C . THR A 1 128 ? -0.875 10.445 -8.891 1 98.69 128 THR A C 1
ATOM 963 O O . THR A 1 128 ? -1.846 10.336 -9.641 1 98.69 128 THR A O 1
ATOM 966 N N . GLN A 1 129 ? -0.232 9.438 -8.398 1 98.19 129 GLN A N 1
ATOM 967 C CA . GLN A 1 129 ? -0.618 8.086 -8.773 1 98.19 129 GLN A CA 1
ATOM 968 C C . GLN A 1 129 ? -2.023 7.754 -8.281 1 98.19 129 GLN A C 1
ATOM 970 O O . GLN A 1 129 ? -2.824 7.172 -9.016 1 98.19 129 GLN A O 1
ATOM 975 N N . LEU A 1 130 ? -2.332 8.148 -7.102 1 98.62 130 LEU A N 1
ATOM 976 C CA . LEU A 1 130 ? -3.639 7.867 -6.52 1 98.62 130 LEU A CA 1
ATOM 977 C C . LEU A 1 130 ? -4.738 8.633 -7.254 1 98.62 130 LEU A C 1
ATOM 979 O O . LEU A 1 130 ? -5.816 8.086 -7.5 1 98.62 130 LEU A O 1
ATOM 983 N N . LYS A 1 131 ? -4.449 9.828 -7.582 1 98.56 131 LYS A N 1
ATOM 984 C CA . LYS A 1 131 ? -5.43 10.641 -8.305 1 98.56 131 LYS A CA 1
ATOM 985 C C . LYS A 1 131 ? -5.668 10.094 -9.711 1 98.56 131 LYS A C 1
ATOM 987 O O . LYS A 1 131 ? -6.785 10.148 -10.219 1 98.56 131 LYS A O 1
ATOM 992 N N . GLN A 1 132 ? -4.637 9.602 -10.297 1 97.88 132 GLN A N 1
ATOM 993 C CA . GLN A 1 132 ? -4.785 8.984 -11.609 1 97.88 132 GLN A CA 1
ATOM 994 C C . GLN A 1 132 ? -5.637 7.719 -11.531 1 97.88 132 GLN A C 1
ATOM 996 O O . GLN A 1 132 ? -6.484 7.48 -12.391 1 97.88 132 GLN A O 1
ATOM 1001 N N . GLU A 1 133 ? -5.375 6.965 -10.523 1 97.62 133 GLU A N 1
ATOM 1002 C CA . GLU A 1 133 ? -6.168 5.754 -10.336 1 97.62 133 GLU A CA 1
ATOM 1003 C C . GLU A 1 133 ? -7.641 6.094 -10.117 1 97.62 133 GLU A C 1
ATOM 1005 O O . GLU A 1 133 ? -8.523 5.441 -10.68 1 97.62 133 GLU A O 1
ATOM 1010 N N . LEU A 1 134 ? -7.906 7.039 -9.312 1 97.94 134 LEU A N 1
ATOM 1011 C CA . LEU A 1 134 ? -9.273 7.473 -9.055 1 97.94 134 LEU A CA 1
ATOM 1012 C C . LEU A 1 134 ? -9.938 7.984 -10.328 1 97.94 134 LEU A C 1
ATOM 1014 O O . LEU A 1 134 ? -11.117 7.73 -10.562 1 97.94 134 LEU A O 1
ATOM 1018 N N . ALA A 1 135 ? -9.148 8.656 -11.117 1 97.38 135 ALA A N 1
ATOM 1019 C CA . ALA A 1 135 ? -9.664 9.25 -12.352 1 97.38 135 ALA A CA 1
ATOM 1020 C C . ALA A 1 135 ? -10.047 8.164 -13.359 1 97.38 135 ALA A C 1
ATOM 1022 O O . ALA A 1 135 ? -10.938 8.367 -14.188 1 97.38 135 ALA A O 1
ATOM 1023 N N . LYS A 1 136 ? -9.367 7.07 -13.258 1 96.31 136 LYS A N 1
ATOM 1024 C CA . LYS A 1 136 ? -9.703 5.965 -14.148 1 96.31 136 LYS A CA 1
ATOM 1025 C C . LYS A 1 136 ? -11.078 5.391 -13.82 1 96.31 136 LYS A C 1
ATOM 1027 O O . LYS A 1 136 ? -11.68 4.699 -14.648 1 96.31 136 LYS A O 1
ATOM 1032 N N . MET A 1 137 ? -11.5 5.613 -12.664 1 95.5 137 MET A N 1
ATOM 1033 C CA . MET A 1 137 ? -12.742 4.988 -12.203 1 95.5 137 MET A CA 1
ATOM 1034 C C . MET A 1 137 ? -13.938 5.879 -12.492 1 95.5 137 MET A C 1
ATOM 1036 O O . MET A 1 137 ? -15.078 5.523 -12.172 1 95.5 137 MET A O 1
ATOM 1040 N N . LYS A 1 138 ? -13.773 7.09 -12.922 1 81.69 138 LYS A N 1
ATOM 1041 C CA . LYS A 1 138 ? -14.867 7.977 -13.297 1 81.69 138 LYS A CA 1
ATOM 1042 C C . LYS A 1 138 ? -15.438 7.602 -14.656 1 81.69 138 LYS A C 1
ATOM 1044 O O . LYS A 1 138 ? -14.727 7.082 -15.516 1 81.69 138 LYS A O 1
ATOM 1049 N N . MET B 1 1 ? 25.25 70.812 47.094 1 33.03 1 MET B N 1
ATOM 1050 C CA . MET B 1 1 ? 25.188 69.375 47.281 1 33.03 1 MET B CA 1
ATOM 1051 C C . MET B 1 1 ? 24.234 68.75 46.281 1 33.03 1 MET B C 1
ATOM 1053 O O . MET B 1 1 ? 23.031 69.062 46.281 1 33.03 1 MET B O 1
ATOM 1057 N N . LYS B 1 2 ? 24.812 68.375 45.094 1 41.66 2 LYS B N 1
ATOM 1058 C CA . LYS B 1 2 ? 24.344 67.812 43.812 1 41.66 2 LYS B CA 1
ATOM 1059 C C . LYS B 1 2 ? 23.719 66.438 44.031 1 41.66 2 LYS B C 1
ATOM 1061 O O . LYS B 1 2 ? 24.422 65.438 44.312 1 41.66 2 LYS B O 1
ATOM 1066 N N . ASN B 1 3 ? 22.609 66.312 44.781 1 34.81 3 ASN B N 1
ATOM 1067 C CA . ASN B 1 3 ? 21.891 65.062 44.969 1 34.81 3 ASN B CA 1
ATOM 1068 C C . ASN B 1 3 ? 21.562 64.438 43.625 1 34.81 3 ASN B C 1
ATOM 1070 O O . ASN B 1 3 ? 20.891 65 42.781 1 34.81 3 ASN B O 1
ATOM 1074 N N . LYS B 1 4 ? 22.438 63.5 43.188 1 37.84 4 LYS B N 1
ATOM 1075 C CA . LYS B 1 4 ? 22.391 62.562 42.062 1 37.84 4 LYS B CA 1
ATOM 1076 C C . LYS B 1 4 ? 21.125 61.719 42.094 1 37.84 4 LYS B C 1
ATOM 1078 O O . LYS B 1 4 ? 20.781 61.125 43.094 1 37.84 4 LYS B O 1
ATOM 1083 N N . MET B 1 5 ? 20.047 62.062 41.344 1 37.81 5 MET B N 1
ATOM 1084 C CA . MET B 1 5 ? 18.828 61.375 40.938 1 37.81 5 MET B CA 1
ATOM 1085 C C . MET B 1 5 ? 19.125 59.969 40.438 1 37.81 5 MET B C 1
ATOM 1087 O O . MET B 1 5 ? 19.922 59.781 39.5 1 37.81 5 MET B O 1
ATOM 1091 N N . SER B 1 6 ? 19.453 59 41.344 1 42.03 6 SER B N 1
ATOM 1092 C CA . SER B 1 6 ? 19.594 57.594 40.969 1 42.03 6 SER B CA 1
ATOM 1093 C C . SER B 1 6 ? 18.391 57.094 40.188 1 42.03 6 SER B C 1
ATOM 1095 O O . SER B 1 6 ? 17.25 57.219 40.625 1 42.03 6 SER B O 1
ATOM 1097 N N . ARG B 1 7 ? 18.375 57.281 38.875 1 42.19 7 ARG B N 1
ATOM 1098 C CA . ARG B 1 7 ? 17.422 56.688 37.938 1 42.19 7 ARG B CA 1
ATOM 1099 C C . ARG B 1 7 ? 17.297 55.188 38.125 1 42.19 7 ARG B C 1
ATOM 1101 O O . ARG B 1 7 ? 18.297 54.469 38.062 1 42.19 7 ARG B O 1
ATOM 1108 N N . LEU B 1 8 ? 16.516 54.75 39.156 1 42.22 8 LEU B N 1
ATOM 1109 C CA . LEU B 1 8 ? 16.031 53.375 39.25 1 42.22 8 LEU B CA 1
ATOM 1110 C C . LEU B 1 8 ? 15.484 52.906 37.906 1 42.22 8 LEU B C 1
ATOM 1112 O O . LEU B 1 8 ? 14.516 53.469 37.375 1 42.22 8 LEU B O 1
ATOM 1116 N N . PHE B 1 9 ? 16.344 52.469 37 1 39.41 9 PHE B N 1
ATOM 1117 C CA . PHE B 1 9 ? 15.914 51.75 35.812 1 39.41 9 PHE B CA 1
ATOM 1118 C C . PHE B 1 9 ? 15.141 50.469 36.188 1 39.41 9 PHE B C 1
ATOM 1120 O O . PHE B 1 9 ? 15.688 49.562 36.812 1 39.41 9 PHE B O 1
ATOM 1127 N N . LEU B 1 10 ? 13.898 50.656 36.625 1 42.28 10 LEU B N 1
ATOM 1128 C CA . LEU B 1 10 ? 12.984 49.5 36.719 1 42.28 10 LEU B CA 1
ATOM 1129 C C . LEU B 1 10 ? 12.961 48.719 35.406 1 42.28 10 LEU B C 1
ATOM 1131 O O . LEU B 1 10 ? 12.492 49.219 34.375 1 42.28 10 LEU B O 1
ATOM 1135 N N . GLY B 1 11 ? 14.016 48 35.156 1 38.44 11 GLY B N 1
ATOM 1136 C CA . GLY B 1 11 ? 13.969 47.031 34.031 1 38.44 11 GLY B CA 1
ATOM 1137 C C . GLY B 1 11 ? 12.742 46.156 34.094 1 38.44 11 GLY B C 1
ATOM 1138 O O . GLY B 1 11 ? 12.562 45.375 35.031 1 38.44 11 GLY B O 1
ATOM 1139 N N . LEU B 1 12 ? 11.602 46.625 33.562 1 43.62 12 LEU B N 1
ATOM 1140 C CA . LEU B 1 12 ? 10.469 45.75 33.281 1 43.62 12 LEU B CA 1
ATOM 1141 C C . LEU B 1 12 ? 10.898 44.562 32.438 1 43.62 12 LEU B C 1
ATOM 1143 O O . LEU B 1 12 ? 11.297 44.719 31.281 1 43.62 12 LEU B O 1
ATOM 1147 N N . THR B 1 13 ? 11.484 43.531 33.062 1 42.81 13 THR B N 1
ATOM 1148 C CA . THR B 1 13 ? 11.641 42.281 32.344 1 42.81 13 THR B CA 1
ATOM 1149 C C . THR B 1 13 ? 10.297 41.75 31.844 1 42.81 13 THR B C 1
ATOM 1151 O O . THR B 1 13 ? 9.375 41.531 32.625 1 42.81 13 THR B O 1
ATOM 1154 N N . MET B 1 14 ? 9.766 42.344 30.766 1 41.66 14 MET B N 1
ATOM 1155 C CA . MET B 1 14 ? 8.656 41.688 30.062 1 41.66 14 MET B CA 1
ATOM 1156 C C . MET B 1 14 ? 8.945 40.219 29.797 1 41.66 14 MET B C 1
ATOM 1158 O O . MET B 1 14 ? 9.898 39.906 29.094 1 41.66 14 MET B O 1
ATOM 1162 N N . SER B 1 15 ? 8.664 39.344 30.75 1 41.78 15 SER B N 1
ATOM 1163 C CA . SER B 1 15 ? 8.633 37.906 30.469 1 41.78 15 SER B CA 1
ATOM 1164 C C . SER B 1 15 ? 7.785 37.625 29.234 1 41.78 15 SER B C 1
ATOM 1166 O O . SER B 1 15 ? 6.59 37.906 29.219 1 41.78 15 SER B O 1
ATOM 1168 N N . CYS B 1 16 ? 8.281 37.688 28.031 1 39.72 16 CYS B N 1
ATOM 1169 C CA . CYS B 1 16 ? 7.633 37.125 26.859 1 39.72 16 CYS B CA 1
ATOM 1170 C C . CYS B 1 16 ? 7.223 35.688 27.094 1 39.72 16 CYS B C 1
ATOM 1172 O O . CYS B 1 16 ? 8.078 34.812 27.203 1 39.72 16 CYS B O 1
ATOM 1174 N N . SER B 1 17 ? 6.227 35.5 27.906 1 39.19 17 SER B N 1
ATOM 1175 C CA . SER B 1 17 ? 5.656 34.156 27.891 1 39.19 17 SER B CA 1
ATOM 1176 C C . SER B 1 17 ? 5.41 33.688 26.469 1 39.19 17 SER B C 1
ATOM 1178 O O . SER B 1 17 ? 4.574 34.25 25.75 1 39.19 17 SER B O 1
ATOM 1180 N N . VAL B 1 18 ? 6.441 33.219 25.781 1 39.44 18 VAL B N 1
ATOM 1181 C CA . VAL B 1 18 ? 6.176 32.469 24.562 1 39.44 18 VAL B CA 1
ATOM 1182 C C . VAL B 1 18 ? 5.074 31.453 24.812 1 39.44 18 VAL B C 1
ATOM 1184 O O . VAL B 1 18 ? 5.27 30.5 25.562 1 39.44 18 VAL B O 1
ATOM 1187 N N . LEU B 1 19 ? 3.838 31.891 24.828 1 37.84 19 LEU B N 1
ATOM 1188 C CA . LEU B 1 19 ? 2.764 30.906 24.703 1 37.84 19 LEU B CA 1
ATOM 1189 C C . LEU B 1 19 ? 3.092 29.875 23.641 1 37.84 19 LEU B C 1
ATOM 1191 O O . LEU B 1 19 ? 3.055 30.172 22.453 1 37.84 19 LEU B O 1
ATOM 1195 N N . THR B 1 20 ? 3.984 28.953 23.938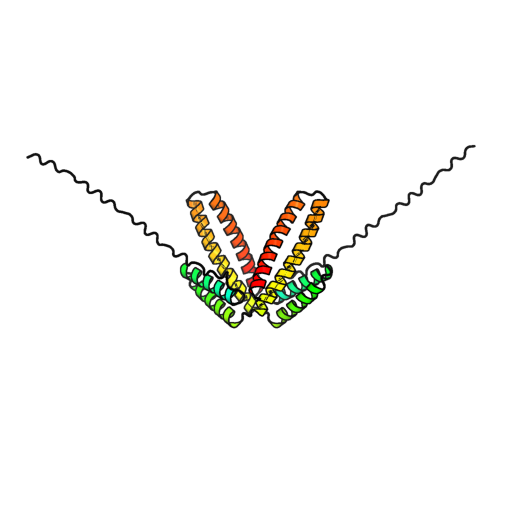 1 38 20 THR B N 1
ATOM 1196 C CA . THR B 1 20 ? 3.998 27.781 23.078 1 38 20 THR B CA 1
ATOM 1197 C C . THR B 1 20 ? 2.586 27.234 22.875 1 38 20 THR B C 1
ATOM 1199 O O . THR B 1 20 ? 1.968 26.734 23.812 1 38 20 THR B O 1
ATOM 1202 N N . LEU B 1 21 ? 1.737 27.938 22.141 1 37.47 21 LEU B N 1
ATOM 1203 C CA . LEU B 1 21 ? 0.585 27.172 21.656 1 37.47 21 LEU B CA 1
ATOM 1204 C C . LEU B 1 21 ? 0.966 25.734 21.375 1 37.47 21 LEU B C 1
ATOM 1206 O O . LEU B 1 21 ? 1.735 25.453 20.453 1 37.47 21 LEU B O 1
ATOM 1210 N N . GLY B 1 22 ? 1.048 24.953 22.438 1 37.59 22 GLY B N 1
ATOM 1211 C CA . GLY B 1 22 ? 1.086 23.516 22.234 1 37.59 22 GLY B CA 1
ATOM 1212 C C . GLY B 1 22 ? 0.224 23.062 21.062 1 37.59 22 GLY B C 1
ATOM 1213 O O . GLY B 1 22 ? -1.005 23.062 21.156 1 37.59 22 GLY B O 1
ATOM 1214 N N . LEU B 1 23 ? 0.542 23.344 19.828 1 39.03 23 LEU B N 1
ATOM 1215 C CA . LEU B 1 23 ? -0.119 22.531 18.812 1 39.03 23 LEU B CA 1
ATOM 1216 C C . LEU B 1 23 ? -0.341 21.109 19.297 1 39.03 23 LEU B C 1
ATOM 1218 O O . LEU B 1 23 ? 0.617 20.344 19.484 1 39.03 23 LEU B O 1
ATOM 1222 N N . SER B 1 24 ? -1.334 20.859 20.188 1 39.75 24 SER B N 1
ATOM 1223 C CA . SER B 1 24 ? -1.772 19.484 20.422 1 39.75 24 SER B CA 1
ATOM 1224 C C . SER B 1 24 ? -1.651 18.641 19.156 1 39.75 24 SER B C 1
ATOM 1226 O O . SER B 1 24 ? -2.463 18.766 18.234 1 39.75 24 SER B O 1
ATOM 1228 N N . SER B 1 25 ? -0.524 18.422 18.703 1 43.56 25 SER B N 1
ATOM 1229 C CA . SER B 1 25 ? -0.471 17.375 17.688 1 43.56 25 SER B CA 1
ATOM 1230 C C . SER B 1 25 ? -1.459 16.25 18 1 43.56 25 SER B C 1
ATOM 1232 O O . SER B 1 25 ? -1.339 15.586 19.031 1 43.56 25 SER B O 1
ATOM 1234 N N . ALA B 1 26 ? -2.75 16.422 17.812 1 47.56 26 ALA B N 1
ATOM 1235 C CA . ALA B 1 26 ? -3.658 15.289 17.922 1 47.56 26 ALA B CA 1
ATOM 1236 C C . ALA B 1 26 ? -2.912 13.969 17.75 1 47.56 26 ALA B C 1
ATOM 1238 O O . ALA B 1 26 ? -2.334 13.711 16.703 1 47.56 26 ALA B O 1
ATOM 1239 N N . GLN B 1 27 ? -2.367 13.438 18.859 1 52.44 27 GLN B N 1
ATOM 1240 C CA . GLN B 1 27 ? -1.691 12.148 18.859 1 52.44 27 GLN B CA 1
ATOM 1241 C C . GLN B 1 27 ? -2.467 11.125 18.031 1 52.44 27 GLN B C 1
ATOM 1243 O O . GLN B 1 27 ? -3.637 10.859 18.297 1 52.44 27 GLN B O 1
ATOM 1248 N N . ALA B 1 28 ? -2.109 11 16.812 1 62.44 28 ALA B N 1
ATOM 1249 C CA . ALA B 1 28 ? -2.717 9.977 15.961 1 62.44 28 ALA B CA 1
ATOM 1250 C C . ALA B 1 28 ? -2.914 8.672 16.719 1 62.44 28 ALA B C 1
ATOM 1252 O O . ALA B 1 28 ? -2.035 8.25 17.484 1 62.44 28 ALA B O 1
ATOM 1253 N N . ALA B 1 29 ? -4.211 8.242 17.031 1 72.25 29 ALA B N 1
ATOM 1254 C CA . ALA B 1 29 ? -4.547 6.965 17.656 1 72.25 29 ALA B CA 1
ATOM 1255 C C . ALA B 1 29 ? -3.602 5.859 17.188 1 72.25 29 ALA B C 1
ATOM 1257 O O . ALA B 1 29 ? -3.23 5.805 16.016 1 72.25 29 ALA B O 1
ATOM 1258 N N . ASP B 1 30 ? -2.977 5.301 18.234 1 88.81 30 ASP B N 1
ATOM 1259 C CA . ASP B 1 30 ? -2.152 4.141 17.922 1 88.81 30 ASP B CA 1
ATOM 1260 C C . ASP B 1 30 ? -3.018 2.951 17.5 1 88.81 30 ASP B C 1
ATOM 1262 O O . ASP B 1 30 ? -3.637 2.301 18.344 1 88.81 30 ASP B O 1
ATOM 1266 N N . CYS B 1 31 ? -3.121 2.738 16.234 1 95.81 31 CYS B N 1
ATOM 1267 C CA . CYS B 1 31 ? -3.967 1.684 15.695 1 95.81 31 CYS B CA 1
ATOM 1268 C C . CYS B 1 31 ? -3.182 0.388 15.523 1 95.81 31 CYS B C 1
ATOM 1270 O O . CYS B 1 31 ? -3.713 -0.603 15.023 1 95.81 31 CYS B O 1
ATOM 1272 N N . SER B 1 32 ? -1.962 0.368 16 1 92.06 32 SER B N 1
ATOM 1273 C CA . SER B 1 32 ? -1.025 -0.694 15.648 1 92.06 32 SER B CA 1
ATOM 1274 C C . SER B 1 32 ? -1.392 -2.006 16.328 1 92.06 32 SER B C 1
ATOM 1276 O O . SER B 1 32 ? -0.963 -3.078 15.906 1 92.06 32 SER B O 1
ATOM 1278 N N . LYS B 1 33 ? -2.166 -1.981 17.344 1 93.56 33 LYS B N 1
ATOM 1279 C CA . LYS B 1 33 ? -2.525 -3.189 18.078 1 93.56 33 LYS B CA 1
ATOM 1280 C C . LYS B 1 33 ? -3.783 -3.832 17.5 1 93.56 33 LYS B C 1
ATOM 1282 O O . LYS B 1 33 ? -4.137 -4.957 17.859 1 93.56 33 LYS B O 1
ATOM 1287 N N . LEU B 1 34 ? -4.48 -3.129 16.625 1 97 34 LEU B N 1
ATOM 1288 C CA . LEU B 1 34 ? -5.703 -3.633 16 1 97 34 LEU B CA 1
ATOM 1289 C C . LEU B 1 34 ? -5.387 -4.344 14.688 1 97 34 LEU B C 1
ATOM 1291 O O . LEU B 1 34 ? -4.25 -4.301 14.211 1 97 34 LEU B O 1
ATOM 1295 N N . ALA B 1 35 ? -6.375 -5.098 14.188 1 97.31 35 ALA B N 1
ATOM 1296 C CA . ALA B 1 35 ? -6.246 -5.809 12.922 1 97.31 35 ALA B CA 1
ATOM 1297 C C . ALA B 1 35 ? -7.531 -5.711 12.102 1 97.31 35 ALA B C 1
ATOM 1299 O O . ALA B 1 35 ? -8.594 -5.379 12.641 1 97.31 35 ALA B O 1
ATOM 1300 N N . GLY B 1 36 ? -7.402 -5.938 10.82 1 97.5 36 GLY B N 1
ATOM 1301 C CA . GLY B 1 36 ? -8.578 -6.047 9.969 1 97.5 36 GLY B CA 1
ATOM 1302 C C . GLY B 1 36 ? -9.391 -4.77 9.914 1 97.5 36 GLY B C 1
ATOM 1303 O O . GLY B 1 36 ? -8.836 -3.672 9.828 1 97.5 36 GLY B O 1
ATOM 1304 N N . CYS B 1 37 ? -10.727 -4.891 9.992 1 98.5 37 CYS B N 1
ATOM 1305 C CA . CYS B 1 37 ? -11.672 -3.785 9.844 1 98.5 37 CYS B CA 1
ATOM 1306 C C . CYS B 1 37 ? -11.539 -2.801 11 1 98.5 37 CYS B C 1
ATOM 1308 O O . CYS B 1 37 ? -11.703 -1.594 10.812 1 98.5 37 CYS B O 1
ATOM 1310 N N . ALA B 1 38 ? -11.219 -3.361 12.164 1 98.31 38 ALA B N 1
ATOM 1311 C CA . ALA B 1 38 ? -11.023 -2.486 13.32 1 98.31 38 ALA B CA 1
ATOM 1312 C C . ALA B 1 38 ? -9.836 -1.557 13.109 1 98.31 38 ALA B C 1
ATOM 1314 O O . ALA B 1 38 ? -9.914 -0.363 13.414 1 98.31 38 ALA B O 1
ATOM 1315 N N . GLU B 1 39 ? -8.727 -2.082 12.648 1 98.06 39 GLU B N 1
ATOM 1316 C CA . GLU B 1 39 ? -7.559 -1.253 12.352 1 98.06 39 GLU B CA 1
ATOM 1317 C C . GLU B 1 39 ? -7.871 -0.226 11.266 1 98.06 39 GLU B C 1
ATOM 1319 O O . GLU B 1 39 ? -7.492 0.94 11.383 1 98.06 39 GLU B O 1
ATOM 1324 N N . LYS B 1 40 ? -8.523 -0.656 10.211 1 98.31 40 LYS B N 1
ATOM 1325 C CA . LYS B 1 40 ? -8.867 0.24 9.117 1 98.31 40 LYS B CA 1
ATOM 1326 C C . LYS B 1 40 ? -9.727 1.402 9.602 1 98.31 40 LYS B C 1
ATOM 1328 O O . LYS B 1 40 ? -9.461 2.561 9.273 1 98.31 40 LYS B O 1
ATOM 1333 N N . SER B 1 41 ? -10.812 1.115 10.398 1 98.75 41 SER B N 1
ATOM 1334 C CA . SER B 1 41 ? -11.672 2.16 10.945 1 98.75 41 SER B CA 1
ATOM 1335 C C . SER B 1 41 ? -10.883 3.113 11.836 1 98.75 41 SER B C 1
ATOM 1337 O O . SER B 1 41 ? -11.07 4.332 11.773 1 98.75 41 SER B O 1
ATOM 1339 N N . CYS B 1 42 ? -10.016 2.564 12.648 1 98.69 42 CYS B N 1
ATOM 1340 C CA . CYS B 1 42 ? -9.172 3.359 13.539 1 98.69 42 CYS B CA 1
ATOM 1341 C C . CYS B 1 42 ? -8.305 4.332 12.742 1 98.69 42 CYS B C 1
ATOM 1343 O O . CYS B 1 42 ? -8.188 5.504 13.109 1 98.69 42 CYS B O 1
ATOM 1345 N N . LYS B 1 43 ? -7.723 3.84 11.625 1 98.44 43 LYS B N 1
ATOM 1346 C CA . LYS B 1 43 ? -6.867 4.684 10.797 1 98.44 43 LYS B CA 1
ATOM 1347 C C . LYS B 1 43 ? -7.668 5.812 10.156 1 98.44 43 LYS B C 1
ATOM 1349 O O . LYS B 1 43 ? -7.184 6.941 10.047 1 98.44 43 LYS B O 1
ATOM 1354 N N . VAL B 1 44 ? -8.852 5.516 9.742 1 98.88 44 VAL B N 1
ATOM 1355 C CA . VAL B 1 44 ? -9.688 6.559 9.156 1 98.88 44 VAL B CA 1
ATOM 1356 C C . VAL B 1 44 ? -10.07 7.574 10.234 1 98.88 44 VAL B C 1
ATOM 1358 O O . VAL B 1 44 ? -10.07 8.781 9.984 1 98.88 44 VAL B O 1
ATOM 1361 N N . GLU B 1 45 ? -10.406 7.113 11.398 1 98.81 45 GLU B N 1
ATOM 1362 C CA . GLU B 1 45 ? -10.727 8.008 12.508 1 98.81 45 GLU B CA 1
ATOM 1363 C C . GLU B 1 45 ? -9.539 8.906 12.859 1 98.81 45 GLU B C 1
ATOM 1365 O O . GLU B 1 45 ? -9.719 10.078 13.172 1 98.81 45 GLU B O 1
ATOM 1370 N N . ALA B 1 46 ? -8.367 8.328 12.812 1 98.56 46 ALA B N 1
ATOM 1371 C CA . ALA B 1 46 ? -7.176 9.141 13.047 1 98.56 46 ALA B CA 1
ATOM 1372 C C . ALA B 1 46 ? -7.027 10.219 11.984 1 98.56 46 ALA B C 1
ATOM 1374 O O . ALA B 1 46 ? -6.621 11.344 12.281 1 98.56 46 ALA B O 1
ATOM 1375 N N . LEU B 1 47 ? -7.348 9.906 10.742 1 98.56 47 LEU B N 1
ATOM 1376 C CA . LEU B 1 47 ? -7.301 10.891 9.664 1 98.56 47 LEU B CA 1
ATOM 1377 C C . LEU B 1 47 ? -8.32 12 9.898 1 98.56 47 LEU B C 1
ATOM 1379 O O . LEU B 1 47 ? -8.023 13.18 9.656 1 98.56 47 LEU B O 1
ATOM 1383 N N . ILE B 1 48 ? -9.477 11.625 10.367 1 98.88 48 ILE B N 1
ATOM 1384 C CA . ILE B 1 48 ? -10.516 12.602 10.672 1 98.88 48 ILE B CA 1
ATOM 1385 C C . ILE B 1 48 ? -10.016 13.562 11.75 1 98.88 48 ILE B C 1
ATOM 1387 O O . ILE B 1 48 ? -10.156 14.781 11.617 1 98.88 48 ILE B O 1
ATOM 1391 N N . ALA B 1 49 ? -9.43 13.062 12.773 1 98.56 49 ALA B N 1
ATOM 1392 C CA . ALA B 1 49 ? -8.898 13.898 13.852 1 98.56 49 ALA B CA 1
ATOM 1393 C C . ALA B 1 49 ? -7.832 14.852 13.328 1 98.56 49 ALA B C 1
ATOM 1395 O O . ALA B 1 49 ? -7.812 16.031 13.695 1 98.56 49 ALA B O 1
ATOM 1396 N N . ASN B 1 50 ? -6.965 14.336 12.547 1 98 50 ASN B N 1
ATOM 1397 C CA . ASN B 1 50 ? -5.922 15.172 11.969 1 98 50 ASN B CA 1
ATOM 1398 C C . ASN B 1 50 ? -6.508 16.281 11.109 1 98 50 ASN B C 1
ATOM 1400 O O . ASN B 1 50 ? -6.098 17.438 11.219 1 98 50 ASN B O 1
ATOM 1404 N N . ALA B 1 51 ? -7.391 15.93 10.227 1 98.62 51 ALA B N 1
ATOM 1405 C CA . ALA B 1 51 ? -8.047 16.922 9.375 1 98.62 51 ALA B CA 1
ATOM 1406 C C . ALA B 1 51 ? -8.75 17.984 10.211 1 98.62 51 ALA B C 1
ATOM 1408 O O . ALA B 1 51 ? -8.727 19.172 9.859 1 98.62 51 ALA B O 1
ATOM 1409 N N . LYS B 1 52 ? -9.43 17.562 11.281 1 98.62 52 LYS B N 1
ATOM 1410 C CA . LYS B 1 52 ? -10.07 18.516 12.188 1 98.62 52 LYS B CA 1
ATOM 1411 C C . LYS B 1 52 ? -9.047 19.484 12.781 1 98.62 52 LYS B C 1
ATOM 1413 O O . LYS B 1 52 ? -9.258 20.688 12.789 1 98.62 52 LYS B O 1
ATOM 1418 N N . ALA B 1 53 ? -7.984 18.906 13.195 1 97.25 53 ALA B N 1
ATOM 1419 C CA . ALA B 1 53 ? -6.938 19.719 13.82 1 97.25 53 ALA B CA 1
ATOM 1420 C C . ALA B 1 53 ? -6.383 20.75 12.836 1 97.25 53 ALA B C 1
ATOM 1422 O O . ALA B 1 53 ? -5.941 21.828 13.242 1 97.25 53 ALA B O 1
ATOM 1423 N N . LYS B 1 54 ? -6.48 20.5 11.594 1 96.81 54 LYS B N 1
ATOM 1424 C CA . LYS B 1 54 ? -5.914 21.375 10.57 1 96.81 54 LYS B CA 1
ATOM 1425 C C . LYS B 1 54 ? -6.984 22.281 9.953 1 96.81 54 LYS B C 1
ATOM 1427 O O . LYS B 1 54 ? -6.688 23.109 9.094 1 96.81 54 LYS B O 1
ATOM 1432 N N . GLY B 1 55 ? -8.164 22.016 10.336 1 97.38 55 GLY B N 1
ATOM 1433 C CA . GLY B 1 55 ? -9.273 22.859 9.914 1 97.38 55 GLY B CA 1
ATOM 1434 C C . GLY B 1 55 ? -9.758 22.562 8.508 1 97.38 55 GLY B C 1
ATOM 1435 O O . GLY B 1 55 ? -10.203 23.469 7.793 1 97.38 55 GLY B O 1
ATOM 1436 N N . HIS B 1 56 ? -9.602 21.359 8.094 1 98.12 56 HIS B N 1
ATOM 1437 C CA . HIS B 1 56 ? -10.062 20.969 6.766 1 98.12 56 HIS B CA 1
ATOM 1438 C C . HIS B 1 56 ? -11.477 20.391 6.824 1 98.12 56 HIS B C 1
ATOM 1440 O O . HIS B 1 56 ? -11.664 19.188 6.699 1 98.12 56 HIS B O 1
ATOM 1446 N N . ASP B 1 57 ? -12.461 21.203 6.82 1 98.38 57 ASP B N 1
ATOM 1447 C CA . ASP B 1 57 ? -13.844 20.828 7.086 1 98.38 57 ASP B CA 1
ATOM 1448 C C . ASP B 1 57 ? -14.398 19.938 5.977 1 98.38 57 ASP B C 1
ATOM 1450 O O . ASP B 1 57 ? -15.109 18.969 6.242 1 98.38 57 ASP B O 1
ATOM 1454 N N . GLN B 1 58 ? -14.102 20.281 4.789 1 98.5 58 GLN B N 1
ATOM 1455 C CA . GLN B 1 58 ? -14.586 19.453 3.682 1 98.5 58 GLN B CA 1
ATOM 1456 C C . GLN B 1 58 ? -13.969 18.062 3.715 1 98.5 58 GLN B C 1
ATOM 1458 O O . GLN B 1 58 ? -14.656 17.062 3.477 1 98.5 58 GLN B O 1
ATOM 1463 N N . MET B 1 59 ? -12.719 18.078 4.023 1 98.69 59 MET B N 1
ATOM 1464 C CA . MET B 1 59 ? -12.023 16.797 4.133 1 98.69 59 MET B CA 1
ATOM 1465 C C . MET B 1 59 ? -12.594 15.969 5.281 1 98.69 59 MET B C 1
ATOM 1467 O O . MET B 1 59 ? -12.75 14.758 5.156 1 98.69 59 MET B O 1
ATOM 1471 N N . VAL B 1 60 ? -12.922 16.594 6.383 1 98.88 60 VAL B N 1
ATOM 1472 C CA . VAL B 1 60 ? -13.531 15.922 7.52 1 98.88 60 VAL B CA 1
ATOM 1473 C C . VAL B 1 60 ? -14.836 15.25 7.082 1 98.88 60 VAL B C 1
ATOM 1475 O O . VAL B 1 60 ? -15.062 14.078 7.375 1 98.88 60 VAL B O 1
ATOM 1478 N N . ALA B 1 61 ? -15.664 15.969 6.391 1 98.88 61 ALA B N 1
ATOM 1479 C CA . ALA B 1 61 ? -16.953 15.43 5.938 1 98.88 61 ALA B CA 1
ATOM 1480 C C . ALA B 1 61 ? -16.75 14.234 5.012 1 98.88 61 ALA B C 1
ATOM 1482 O O . ALA B 1 61 ? -17.438 13.227 5.137 1 98.88 61 ALA B O 1
ATOM 1483 N N . GLN B 1 62 ? -15.773 14.422 4.152 1 98.75 62 GLN B N 1
ATOM 1484 C CA . GLN B 1 62 ? -15.484 13.344 3.211 1 98.75 62 GLN B CA 1
ATOM 1485 C C . GLN B 1 62 ? -15.008 12.086 3.939 1 98.75 62 GLN B C 1
ATOM 1487 O O . GLN B 1 62 ? -15.461 10.984 3.648 1 98.75 62 GLN B O 1
ATOM 1492 N N . LEU B 1 63 ? -14.156 12.227 4.891 1 98.94 63 LEU B N 1
ATOM 1493 C CA . LEU B 1 63 ? -13.602 11.102 5.633 1 98.94 63 LEU B CA 1
ATOM 1494 C C . LEU B 1 63 ? -14.656 10.469 6.527 1 98.94 63 LEU B C 1
ATOM 1496 O O . LEU B 1 63 ? -14.648 9.25 6.742 1 98.94 63 LEU B O 1
ATOM 1500 N N . GLN B 1 64 ? -15.57 11.328 7.008 1 98.94 64 GLN B N 1
ATOM 1501 C CA . GLN B 1 64 ? -16.672 10.773 7.793 1 98.94 64 GLN B CA 1
ATOM 1502 C C . GLN B 1 64 ? -17.578 9.906 6.926 1 98.94 64 GLN B C 1
ATOM 1504 O O . GLN B 1 64 ? -18.062 8.867 7.367 1 98.94 64 GLN B O 1
ATOM 1509 N N . SER B 1 65 ? -17.828 10.32 5.789 1 98.88 65 SER B N 1
ATOM 1510 C CA . SER B 1 65 ? -18.578 9.492 4.848 1 98.88 65 SER B CA 1
ATOM 1511 C C . SER B 1 65 ? -17.828 8.203 4.527 1 98.88 65 SER B C 1
ATOM 1513 O O . SER B 1 65 ? -18.422 7.133 4.457 1 98.88 65 SER B O 1
ATOM 1515 N N . SER B 1 66 ? -16.562 8.359 4.34 1 98.88 66 SER B N 1
ATOM 1516 C CA . SER B 1 66 ? -15.742 7.188 4.062 1 98.88 66 SER B CA 1
ATOM 1517 C C . SER B 1 66 ? -15.758 6.207 5.23 1 98.88 66 SER B C 1
ATOM 1519 O O . SER B 1 66 ? -15.805 4.992 5.027 1 98.88 66 SER B O 1
ATOM 1521 N N . LEU B 1 67 ? -15.734 6.699 6.402 1 98.88 67 LEU B N 1
ATOM 1522 C CA . LEU B 1 67 ? -15.781 5.863 7.594 1 98.88 67 LEU B CA 1
ATOM 1523 C C . LEU B 1 67 ? -17.094 5.098 7.668 1 98.88 67 LEU B C 1
ATOM 1525 O O . LEU B 1 67 ? -17.125 3.924 8.039 1 98.88 67 LEU B O 1
ATOM 1529 N N . LYS B 1 68 ? -18.188 5.777 7.332 1 98.88 68 LYS B N 1
ATOM 1530 C CA . LYS B 1 68 ? -19.484 5.117 7.293 1 98.88 68 LYS B CA 1
ATOM 1531 C C . LYS B 1 68 ? -19.484 3.951 6.309 1 98.88 68 LYS B C 1
ATOM 1533 O O . LYS B 1 68 ? -20 2.873 6.613 1 98.88 68 LYS B O 1
ATOM 1538 N N . HIS B 1 69 ? -18.922 4.176 5.156 1 98.75 69 HIS B N 1
ATOM 1539 C CA . HIS B 1 69 ? -18.828 3.111 4.164 1 98.75 69 HIS B CA 1
ATOM 1540 C C . HIS B 1 69 ? -18 1.944 4.691 1 98.75 69 HIS B C 1
ATOM 1542 O O . HIS B 1 69 ? -18.375 0.783 4.512 1 98.75 69 HIS B O 1
ATOM 1548 N N . VAL B 1 70 ? -16.859 2.221 5.379 1 98.69 70 VAL B N 1
ATOM 1549 C CA . VAL B 1 70 ? -16.016 1.176 5.949 1 98.69 70 VAL B CA 1
ATOM 1550 C C . VAL B 1 70 ? -16.812 0.363 6.965 1 98.69 70 VAL B C 1
ATOM 1552 O O . VAL B 1 70 ? -16.828 -0.869 6.91 1 98.69 70 VAL B O 1
ATOM 1555 N N . LYS B 1 71 ? -17.469 1.043 7.812 1 98.56 71 LYS B N 1
ATOM 1556 C CA . LYS B 1 71 ? -18.203 0.366 8.883 1 98.56 71 LYS B CA 1
ATOM 1557 C C . LYS B 1 71 ? -19.344 -0.481 8.32 1 98.56 71 LYS B C 1
ATOM 1559 O O . LYS B 1 71 ? -19.703 -1.506 8.898 1 98.56 71 LYS B O 1
ATOM 1564 N N . ALA B 1 72 ? -19.844 -0.165 7.148 1 98.31 72 ALA B N 1
ATOM 1565 C CA . ALA B 1 72 ? -20.969 -0.868 6.551 1 98.31 72 ALA B CA 1
ATOM 1566 C C . ALA B 1 72 ? -20.5 -2.055 5.715 1 98.31 72 ALA B C 1
ATOM 1568 O O . ALA B 1 72 ? -21.219 -3.059 5.602 1 98.31 72 ALA B O 1
ATOM 1569 N N . ASN B 1 73 ? -19.266 -1.992 5.129 1 98.19 73 ASN B N 1
ATOM 1570 C CA . ASN B 1 73 ? -18.984 -2.912 4.031 1 98.19 73 ASN B CA 1
ATOM 1571 C C . ASN B 1 73 ? -17.703 -3.697 4.281 1 98.19 73 ASN B C 1
ATOM 1573 O O . ASN B 1 73 ? -17.406 -4.672 3.578 1 98.19 73 ASN B O 1
ATOM 1577 N N . CYS B 1 74 ? -16.906 -3.27 5.207 1 98.12 74 CYS B N 1
ATOM 1578 C CA . CYS B 1 74 ? -15.648 -3.959 5.453 1 98.12 74 CYS B CA 1
ATOM 1579 C C . CYS B 1 74 ? -15.891 -5.352 6.02 1 98.12 74 CYS B C 1
ATOM 1581 O O . CYS B 1 74 ? -16.75 -5.535 6.887 1 98.12 7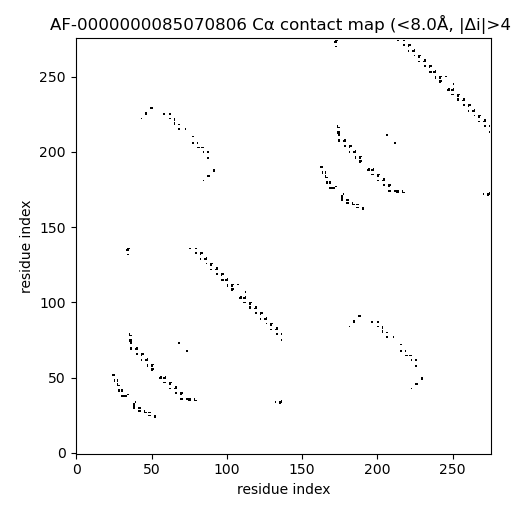4 CYS B O 1
ATOM 1583 N N . THR B 1 75 ? -15.172 -6.383 5.52 1 97.94 75 THR B N 1
ATOM 1584 C CA . THR B 1 75 ? -15.148 -7.715 6.113 1 97.94 75 THR B CA 1
ATOM 1585 C C . THR B 1 75 ? -13.719 -8.156 6.398 1 97.94 75 THR B C 1
ATOM 1587 O O . THR B 1 75 ? -12.812 -7.902 5.598 1 97.94 75 THR B O 1
ATOM 1590 N N . ASP B 1 76 ? 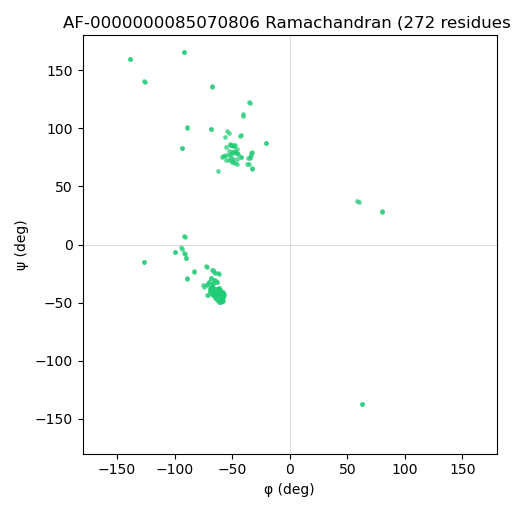-13.477 -8.82 7.535 1 98.12 76 ASP B N 1
ATOM 1591 C CA . ASP B 1 76 ? -12.148 -9.32 7.852 1 98.12 76 ASP B CA 1
ATOM 1592 C C . ASP B 1 76 ? -11.703 -10.375 6.836 1 98.12 76 ASP B C 1
ATOM 1594 O O . ASP B 1 76 ? -10.516 -10.484 6.523 1 98.12 76 ASP B O 1
ATOM 1598 N N . GLU B 1 77 ? -12.688 -11.133 6.309 1 97.69 77 GLU B N 1
ATOM 1599 C CA . GLU B 1 77 ? -12.375 -12.117 5.273 1 97.69 77 GLU B CA 1
ATOM 1600 C C . GLU B 1 77 ? -11.805 -11.445 4.023 1 97.69 77 GLU B C 1
ATOM 1602 O O . GLU B 1 77 ? -10.867 -11.953 3.414 1 97.69 77 GLU B O 1
ATOM 1607 N N . GLY B 1 78 ? -12.422 -10.32 3.68 1 97.94 78 GLY B N 1
ATOM 1608 C CA . GLY B 1 78 ? -11.914 -9.57 2.539 1 97.94 78 GLY B CA 1
ATOM 1609 C C . GLY B 1 78 ? -10.508 -9.047 2.748 1 97.94 78 GLY B C 1
ATOM 1610 O O . GLY B 1 78 ? -9.672 -9.109 1.839 1 97.94 78 GLY B O 1
ATOM 1611 N N . ILE B 1 79 ? -10.203 -8.578 3.943 1 98.44 79 ILE B N 1
ATOM 1612 C CA . ILE B 1 79 ? -8.867 -8.078 4.254 1 98.44 79 ILE B CA 1
ATOM 1613 C C . ILE B 1 79 ? -7.871 -9.234 4.23 1 98.44 79 ILE B C 1
ATOM 1615 O O . ILE B 1 79 ? -6.773 -9.102 3.689 1 98.44 79 ILE B O 1
ATOM 1619 N N . LYS B 1 80 ? -8.219 -10.375 4.773 1 98.44 80 LYS B N 1
ATOM 1620 C CA . LYS B 1 80 ? -7.355 -11.547 4.746 1 98.44 80 LYS B CA 1
ATOM 1621 C C . LYS B 1 80 ? -7.059 -11.984 3.314 1 98.44 80 LYS B C 1
ATOM 1623 O O . LYS B 1 80 ? -5.918 -12.305 2.982 1 98.44 80 LYS B O 1
ATOM 1628 N N . ASN B 1 81 ? -8.125 -12 2.537 1 98.62 81 ASN B N 1
ATOM 1629 C CA . ASN B 1 81 ? -7.938 -12.375 1.14 1 98.62 81 ASN B CA 1
ATOM 1630 C C . ASN B 1 81 ? -6.957 -11.453 0.431 1 98.62 81 ASN B C 1
ATOM 1632 O O . ASN B 1 81 ? -6.09 -11.906 -0.314 1 98.62 81 ASN B O 1
ATOM 1636 N N . ASP B 1 82 ? -7.078 -10.164 0.659 1 98.5 82 ASP B N 1
ATOM 1637 C CA . ASP B 1 82 ? -6.188 -9.188 0.041 1 98.5 82 ASP B CA 1
ATOM 1638 C C . ASP B 1 82 ? -4.746 -9.398 0.503 1 98.5 82 ASP B C 1
ATOM 1640 O O . ASP B 1 82 ? -3.812 -9.305 -0.297 1 98.5 82 ASP B O 1
ATOM 1644 N N . LEU B 1 83 ? -4.555 -9.625 1.744 1 98.75 83 LEU B N 1
ATOM 1645 C CA . LEU B 1 83 ? -3.223 -9.875 2.285 1 98.75 83 LEU B CA 1
ATOM 1646 C C . LEU B 1 83 ? -2.6 -11.109 1.646 1 98.75 83 LEU B C 1
ATOM 1648 O O . LEU B 1 83 ? -1.409 -11.117 1.327 1 98.75 83 LEU B O 1
ATOM 1652 N N . GLN B 1 84 ? -3.426 -12.156 1.456 1 98.69 84 GLN B N 1
ATOM 1653 C CA . GLN B 1 84 ? -2.924 -13.383 0.847 1 98.69 84 GLN B CA 1
ATOM 1654 C C . GLN B 1 84 ? -2.492 -13.141 -0.597 1 98.69 84 GLN B C 1
ATOM 1656 O O . GLN B 1 84 ? -1.471 -13.672 -1.041 1 98.69 84 GLN B O 1
ATOM 1661 N N . ILE B 1 85 ? -3.248 -12.344 -1.268 1 98.88 85 ILE B N 1
ATOM 1662 C CA . ILE B 1 85 ? -2.895 -11.992 -2.639 1 98.88 85 ILE B CA 1
ATOM 1663 C C . ILE B 1 85 ? -1.575 -11.227 -2.652 1 98.88 85 ILE B C 1
ATOM 1665 O O . ILE B 1 85 ? -0.681 -11.523 -3.445 1 98.88 85 ILE B O 1
ATOM 1669 N N . GLU B 1 86 ? -1.477 -10.289 -1.737 1 98.81 86 GLU B N 1
ATOM 1670 C CA . GLU B 1 86 ? -0.262 -9.484 -1.688 1 98.81 86 GLU B CA 1
ATOM 1671 C C . GLU B 1 86 ? 0.949 -10.328 -1.3 1 98.81 86 GLU B C 1
ATOM 1673 O O . GLU B 1 86 ? 2.033 -10.156 -1.861 1 98.81 86 GLU B O 1
ATOM 1678 N N . ILE B 1 87 ? 0.807 -11.172 -0.41 1 98.94 87 ILE B N 1
ATOM 1679 C CA . ILE B 1 87 ? 1.885 -12.055 0.02 1 98.94 87 ILE B CA 1
ATOM 1680 C C . ILE B 1 87 ? 2.354 -12.906 -1.158 1 98.94 87 ILE B C 1
ATOM 1682 O O . ILE B 1 87 ? 3.557 -13.039 -1.397 1 98.94 87 ILE B O 1
ATOM 1686 N N . ALA B 1 88 ? 1.401 -13.492 -1.871 1 98.88 88 ALA B N 1
ATOM 1687 C CA . ALA B 1 88 ? 1.763 -14.297 -3.037 1 98.88 88 ALA B CA 1
ATOM 1688 C C . ALA B 1 88 ? 2.549 -13.469 -4.051 1 98.88 88 ALA B C 1
ATOM 1690 O O . ALA B 1 88 ? 3.547 -13.93 -4.602 1 98.88 88 ALA B O 1
ATOM 1691 N N . GLY B 1 89 ? 2.123 -12.227 -4.258 1 98.75 89 GLY B N 1
ATOM 1692 C CA . GLY B 1 89 ? 2.828 -11.352 -5.18 1 98.75 89 GLY B CA 1
ATOM 1693 C C . GLY B 1 89 ? 4.254 -11.047 -4.746 1 98.75 89 GLY B C 1
ATOM 1694 O O . GLY B 1 89 ? 5.18 -11.109 -5.559 1 98.75 89 GLY B O 1
ATOM 1695 N N . VAL B 1 90 ? 4.438 -10.789 -3.521 1 98.88 90 VAL B N 1
ATOM 1696 C CA . VAL B 1 90 ? 5.754 -10.461 -2.99 1 98.88 90 VAL B CA 1
ATOM 1697 C C . VAL B 1 90 ? 6.652 -11.695 -3.031 1 98.88 90 VAL B C 1
ATOM 1699 O O . VAL B 1 90 ? 7.84 -11.602 -3.338 1 98.88 90 VAL B O 1
ATOM 1702 N N . GLN B 1 91 ? 6.094 -12.852 -2.75 1 98.88 91 GLN B N 1
ATOM 1703 C CA . GLN B 1 91 ? 6.863 -14.086 -2.781 1 98.88 91 GLN B CA 1
ATOM 1704 C C . GLN B 1 91 ? 7.352 -14.398 -4.195 1 98.88 91 GLN B C 1
ATOM 1706 O O . GLN B 1 91 ? 8.5 -14.812 -4.383 1 98.88 91 GLN B O 1
ATOM 1711 N N . LEU B 1 92 ? 6.477 -14.195 -5.137 1 98.75 92 LEU B N 1
ATOM 1712 C CA . LEU B 1 92 ? 6.871 -14.43 -6.52 1 98.75 92 LEU B CA 1
ATOM 1713 C C . LEU B 1 92 ? 7.949 -13.445 -6.953 1 98.75 92 LEU B C 1
ATOM 1715 O O . LEU B 1 92 ? 8.906 -13.82 -7.633 1 98.75 92 LEU B O 1
ATOM 1719 N N . GLN B 1 93 ? 7.77 -12.242 -6.527 1 98.56 93 GLN B N 1
ATOM 1720 C CA . GLN B 1 93 ? 8.773 -11.234 -6.852 1 98.56 93 GLN B CA 1
ATOM 1721 C C . GLN B 1 93 ? 10.102 -11.539 -6.16 1 98.56 93 GLN B C 1
ATOM 1723 O O . GLN B 1 93 ? 11.164 -11.352 -6.75 1 98.56 93 GLN B O 1
ATOM 1728 N N . LEU B 1 94 ? 10.047 -11.922 -4.996 1 98.75 94 LEU B N 1
ATOM 1729 C CA . LEU B 1 94 ? 11.234 -12.281 -4.23 1 98.75 94 LEU B CA 1
ATOM 1730 C C . LEU B 1 94 ? 12.008 -13.406 -4.918 1 98.75 94 LEU B C 1
ATOM 1732 O O . LEU B 1 94 ? 13.234 -13.359 -5.004 1 98.75 94 LEU B O 1
ATOM 1736 N N . GLU B 1 95 ? 11.328 -14.391 -5.359 1 98.12 95 GLU B N 1
ATOM 1737 C CA . GLU B 1 95 ? 11.969 -15.492 -6.066 1 98.12 95 GLU B CA 1
ATOM 1738 C C . GLU B 1 95 ? 12.695 -15 -7.316 1 98.12 95 GLU B C 1
ATOM 1740 O O . GLU B 1 95 ? 13.828 -15.414 -7.586 1 98.12 95 GLU B O 1
ATOM 1745 N N . SER B 1 96 ? 12.039 -14.086 -7.992 1 98.06 96 SER B N 1
ATOM 1746 C CA . SER B 1 96 ? 12.656 -13.539 -9.195 1 98.06 96 SER B CA 1
ATOM 1747 C C . SER B 1 96 ? 13.906 -12.734 -8.859 1 98.06 96 SER B C 1
ATOM 1749 O O . SER B 1 96 ? 14.938 -12.883 -9.516 1 98.06 96 SER B O 1
ATOM 1751 N N . TYR B 1 97 ? 13.828 -11.953 -7.859 1 98.69 97 TYR B N 1
ATOM 1752 C CA . TYR B 1 97 ? 14.969 -11.133 -7.484 1 98.69 97 TYR B CA 1
ATOM 1753 C C . TYR B 1 97 ? 16.109 -11.992 -6.953 1 98.69 97 TYR B C 1
ATOM 1755 O O . TYR B 1 97 ? 17.281 -11.688 -7.188 1 98.69 97 TYR B O 1
ATOM 1763 N N . GLU B 1 98 ? 15.789 -13.008 -6.254 1 98.69 98 GLU B N 1
ATOM 1764 C CA . GLU B 1 98 ? 16.812 -13.914 -5.75 1 98.69 98 GLU B CA 1
ATOM 1765 C C . GLU B 1 98 ? 17.531 -14.625 -6.891 1 98.69 98 GLU B C 1
ATOM 1767 O O . GLU B 1 98 ? 18.75 -14.852 -6.824 1 98.69 98 GLU B O 1
ATOM 1772 N N . ALA B 1 99 ? 16.797 -15.008 -7.891 1 98.5 99 ALA B N 1
ATOM 1773 C CA . ALA B 1 99 ? 17.406 -15.625 -9.062 1 98.5 99 ALA B CA 1
ATOM 1774 C C . ALA B 1 99 ? 18.359 -14.648 -9.766 1 98.5 99 ALA B C 1
ATOM 1776 O O . ALA B 1 99 ? 19.469 -15.023 -10.148 1 98.5 99 ALA B O 1
ATOM 1777 N N . GLU B 1 100 ? 17.906 -13.414 -9.844 1 98.62 100 GLU B N 1
ATOM 1778 C CA . GLU B 1 100 ? 18.75 -12.391 -10.453 1 98.62 100 GLU B CA 1
ATOM 1779 C C . GLU B 1 100 ? 20 -12.133 -9.617 1 98.62 100 GLU B C 1
ATOM 1781 O O . GLU B 1 100 ? 21.094 -11.945 -10.164 1 98.62 100 GLU B O 1
ATOM 1786 N N . LEU B 1 101 ? 19.859 -12.078 -8.383 1 98.81 101 LEU B N 1
ATOM 1787 C CA . LEU B 1 101 ? 20.984 -11.867 -7.477 1 98.81 101 LEU B CA 1
ATOM 1788 C C . LEU B 1 101 ? 22.016 -12.984 -7.621 1 98.81 101 LEU B C 1
ATOM 1790 O O . LEU B 1 101 ? 23.219 -12.711 -7.707 1 98.81 101 LEU B O 1
ATOM 1794 N N . LYS B 1 102 ? 21.5 -14.18 -7.676 1 98.69 102 LYS B N 1
ATOM 1795 C CA . LYS B 1 102 ? 22.375 -15.328 -7.848 1 98.69 102 LYS B CA 1
ATOM 1796 C C . LYS B 1 102 ? 23.141 -15.242 -9.164 1 98.69 102 LYS B C 1
ATOM 1798 O O . LYS B 1 102 ? 24.344 -15.469 -9.203 1 98.69 102 LYS B O 1
ATOM 1803 N N . ALA B 1 103 ? 22.406 -14.883 -10.203 1 98.69 103 ALA B N 1
ATOM 1804 C CA . ALA B 1 103 ? 23.031 -14.742 -11.516 1 98.69 103 ALA B CA 1
ATOM 1805 C C . ALA B 1 103 ? 24.078 -13.641 -11.5 1 98.69 103 ALA B C 1
ATOM 1807 O O . ALA B 1 103 ? 25.156 -13.797 -12.078 1 98.69 103 ALA B O 1
ATOM 1808 N N . ALA B 1 104 ? 23.766 -12.57 -10.852 1 98.69 104 ALA B N 1
ATOM 1809 C CA . ALA B 1 104 ? 24.672 -11.438 -10.789 1 98.69 104 ALA B CA 1
ATOM 1810 C C . ALA B 1 104 ? 25.953 -11.797 -10.023 1 98.69 104 ALA B C 1
ATOM 1812 O O . ALA B 1 104 ? 27.047 -11.438 -10.43 1 98.69 104 ALA B O 1
ATOM 1813 N N . LYS B 1 105 ? 25.766 -12.453 -8.93 1 98.62 105 LYS B N 1
ATOM 1814 C CA . LYS B 1 105 ? 26.906 -12.898 -8.133 1 98.62 105 LYS B CA 1
ATOM 1815 C C . LYS B 1 105 ? 27.797 -13.859 -8.93 1 98.62 105 LYS B C 1
ATOM 1817 O O . LYS B 1 105 ? 29.016 -13.734 -8.922 1 98.62 105 LYS B O 1
ATOM 1822 N N . ALA B 1 106 ? 27.203 -14.758 -9.672 1 98.19 106 ALA B N 1
ATOM 1823 C CA . ALA B 1 106 ? 27.922 -15.742 -10.469 1 98.19 106 ALA B CA 1
ATOM 1824 C C . ALA B 1 106 ? 28.734 -15.062 -11.578 1 98.19 106 ALA B C 1
ATOM 1826 O O . ALA B 1 106 ? 29.828 -15.508 -11.914 1 98.19 106 ALA B O 1
ATOM 1827 N N . ALA B 1 107 ? 28.25 -13.938 -12.055 1 98.12 107 ALA B N 1
ATOM 1828 C CA . ALA B 1 107 ? 28.891 -13.227 -13.156 1 98.12 107 ALA B CA 1
ATOM 1829 C C . ALA B 1 107 ? 29.828 -12.148 -12.633 1 98.12 107 ALA B C 1
ATOM 1831 O O . ALA B 1 107 ? 30.438 -11.414 -13.422 1 98.12 107 ALA B O 1
ATOM 1832 N N . ASN B 1 108 ? 29.875 -12.008 -11.398 1 98.06 108 ASN B N 1
ATOM 1833 C CA . ASN B 1 108 ? 30.703 -11.016 -10.75 1 98.06 108 ASN B CA 1
ATOM 1834 C C . ASN B 1 108 ? 30.375 -9.602 -11.211 1 98.06 108 ASN B C 1
ATOM 1836 O O . ASN B 1 108 ? 31.266 -8.805 -11.492 1 98.06 108 ASN B O 1
ATOM 1840 N N . GLU B 1 109 ? 29.141 -9.406 -11.398 1 98 109 GLU B N 1
ATOM 1841 C CA . GLU B 1 109 ? 28.625 -8.078 -11.727 1 98 109 GLU B CA 1
ATOM 1842 C C . GLU B 1 109 ? 28.281 -7.293 -10.469 1 98 109 GLU B C 1
ATOM 1844 O O . GLU B 1 109 ? 27.156 -7.375 -9.961 1 98 109 GLU B O 1
ATOM 1849 N N . LEU B 1 110 ? 29.078 -6.477 -10.086 1 97.94 110 LEU B N 1
ATOM 1850 C CA . LEU B 1 110 ? 29.016 -5.871 -8.766 1 97.94 110 LEU B CA 1
ATOM 1851 C C . LEU B 1 110 ? 27.828 -4.906 -8.672 1 97.94 110 LEU B C 1
ATOM 1853 O O . LEU B 1 110 ? 27.109 -4.891 -7.668 1 97.94 110 LEU B O 1
ATOM 1857 N N . ASP B 1 111 ? 27.656 -4.105 -9.75 1 98.19 111 ASP B N 1
ATOM 1858 C CA . ASP B 1 111 ? 26.547 -3.158 -9.727 1 98.19 111 ASP B CA 1
ATOM 1859 C C . ASP B 1 111 ? 25.203 -3.883 -9.68 1 98.19 111 ASP B C 1
ATOM 1861 O O . ASP B 1 111 ? 24.328 -3.516 -8.891 1 98.19 111 ASP B O 1
ATOM 1865 N N . ARG B 1 112 ? 25.094 -4.938 -10.352 1 98.19 112 ARG B N 1
ATOM 1866 C CA . ARG B 1 112 ? 23.875 -5.727 -10.375 1 98.19 112 ARG B CA 1
ATOM 1867 C C . ARG B 1 112 ? 23.703 -6.504 -9.07 1 98.19 112 ARG B C 1
ATOM 1869 O O . ARG B 1 112 ? 22.578 -6.66 -8.586 1 98.19 112 ARG B O 1
ATOM 1876 N N . THR B 1 113 ? 24.703 -6.977 -8.508 1 98.69 113 THR B N 1
ATOM 1877 C CA . THR B 1 113 ? 24.656 -7.66 -7.223 1 98.69 113 THR B CA 1
ATOM 1878 C C . THR B 1 113 ? 24.125 -6.73 -6.137 1 98.69 113 THR B C 1
ATOM 1880 O O . THR B 1 113 ? 23.25 -7.117 -5.359 1 98.69 113 THR B O 1
ATOM 1883 N N . TYR B 1 114 ? 24.703 -5.531 -6.227 1 98.5 114 TYR B N 1
ATOM 1884 C CA . TYR B 1 114 ? 24.234 -4.566 -5.238 1 98.5 114 TYR B CA 1
ATOM 1885 C C . TYR B 1 114 ? 22.766 -4.234 -5.438 1 98.5 114 TYR B C 1
ATOM 1887 O O . TYR B 1 114 ? 21.984 -4.23 -4.484 1 98.5 114 TYR B O 1
ATOM 1895 N N . LYS B 1 115 ? 22.312 -4.035 -6.645 1 98.56 115 LYS B N 1
ATOM 1896 C CA . LYS B 1 115 ? 20.938 -3.693 -6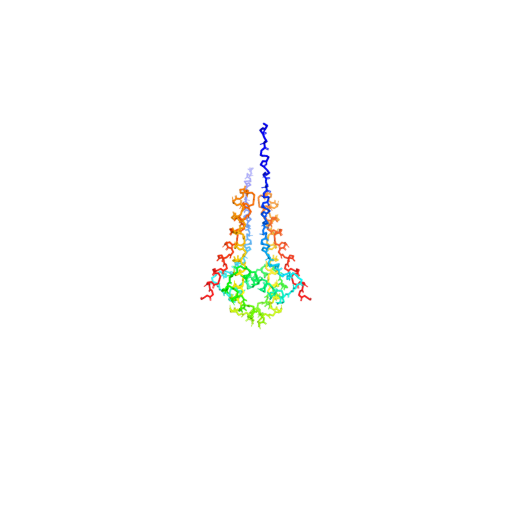.996 1 98.56 115 LYS B CA 1
ATOM 1897 C C . LYS B 1 115 ? 19.969 -4.766 -6.516 1 98.56 115 LYS B C 1
ATOM 1899 O O . LYS B 1 115 ? 19 -4.465 -5.82 1 98.56 115 LYS B O 1
ATOM 1904 N N . TYR B 1 116 ? 20.25 -5.969 -6.742 1 98.69 116 TYR B N 1
ATOM 1905 C CA . TYR B 1 116 ? 19.312 -7.035 -6.434 1 98.69 116 TYR B CA 1
ATOM 1906 C C . TYR B 1 116 ? 19.391 -7.434 -4.965 1 98.69 116 TYR B C 1
ATOM 1908 O O . TYR B 1 116 ? 18.438 -7.973 -4.406 1 98.69 116 TYR B O 1
ATOM 1916 N N . THR B 1 117 ? 20.562 -7.148 -4.328 1 98.81 117 THR B N 1
ATOM 1917 C CA . THR B 1 117 ? 20.594 -7.297 -2.877 1 98.81 117 THR B CA 1
ATOM 1918 C C . THR B 1 117 ? 19.609 -6.352 -2.209 1 98.81 117 THR B C 1
ATOM 1920 O O . THR B 1 117 ? 18.859 -6.754 -1.309 1 98.81 117 THR B O 1
ATOM 1923 N N . GLN B 1 118 ? 19.562 -5.16 -2.699 1 98.69 118 GLN B N 1
ATOM 1924 C CA . GLN B 1 118 ? 18.641 -4.176 -2.141 1 98.69 118 GLN B CA 1
ATOM 1925 C C . GLN B 1 118 ? 17.188 -4.57 -2.4 1 98.69 118 GLN B C 1
ATOM 1927 O O . GLN B 1 118 ? 16.344 -4.441 -1.518 1 98.69 118 GLN B O 1
ATOM 1932 N N . LYS B 1 119 ? 16.938 -5.098 -3.525 1 98.75 119 LYS B N 1
ATOM 1933 C CA . LYS B 1 119 ? 15.578 -5.488 -3.871 1 98.75 119 LYS B CA 1
ATOM 1934 C C . LYS B 1 119 ? 15.117 -6.672 -3.031 1 98.75 119 LYS B C 1
ATOM 1936 O O . LYS B 1 119 ? 13.977 -6.699 -2.559 1 98.75 119 LYS B O 1
ATOM 1941 N N . VAL B 1 120 ? 15.984 -7.605 -2.82 1 98.88 120 VAL B N 1
ATOM 1942 C CA . VAL B 1 120 ? 15.672 -8.773 -2.002 1 98.88 120 VAL B CA 1
ATOM 1943 C C . VAL B 1 120 ? 15.406 -8.336 -0.562 1 98.88 120 VAL B C 1
ATOM 1945 O O . VAL B 1 120 ? 14.445 -8.797 0.064 1 98.88 120 VAL B O 1
ATOM 1948 N N . LEU B 1 121 ? 16.234 -7.418 -0.129 1 98.81 121 LEU B N 1
ATOM 1949 C CA . LEU B 1 121 ? 16.062 -6.938 1.239 1 98.81 121 LEU B CA 1
ATOM 1950 C C . LEU B 1 121 ? 14.734 -6.203 1.397 1 98.81 121 LEU B C 1
ATOM 1952 O O . LEU B 1 121 ? 14.008 -6.426 2.369 1 98.81 121 LEU B O 1
ATOM 1956 N N . ALA B 1 122 ? 14.414 -5.371 0.421 1 98.5 122 ALA B N 1
ATOM 1957 C CA . ALA B 1 122 ? 13.164 -4.613 0.47 1 98.5 122 ALA B CA 1
ATOM 1958 C C . ALA B 1 122 ? 11.953 -5.539 0.41 1 98.5 122 ALA B C 1
ATOM 1960 O O . ALA B 1 122 ? 10.984 -5.352 1.15 1 98.5 122 ALA B O 1
ATOM 1961 N N . GLU B 1 123 ? 12.047 -6.559 -0.425 1 98.69 123 GLU B N 1
ATOM 1962 C CA . GLU B 1 123 ? 10.922 -7.477 -0.565 1 98.69 123 GLU B CA 1
ATOM 1963 C C . GLU B 1 123 ? 10.773 -8.359 0.669 1 98.69 123 GLU B C 1
ATOM 1965 O O . GLU B 1 123 ? 9.656 -8.719 1.056 1 98.69 123 GLU B O 1
ATOM 1970 N N . ASN B 1 124 ? 11.898 -8.719 1.287 1 98.88 124 ASN B N 1
ATOM 1971 C CA . ASN B 1 124 ? 11.836 -9.5 2.52 1 98.88 124 ASN B CA 1
ATOM 1972 C C . ASN B 1 124 ? 11.211 -8.695 3.656 1 98.88 124 ASN B C 1
ATOM 1974 O O . ASN B 1 124 ? 10.461 -9.242 4.469 1 98.88 124 ASN B O 1
ATOM 1978 N N . TYR B 1 125 ? 11.562 -7.48 3.678 1 98.62 125 TYR B N 1
ATOM 1979 C CA . TYR B 1 125 ? 10.945 -6.621 4.68 1 98.62 125 TYR B CA 1
ATOM 1980 C C . TYR B 1 125 ? 9.445 -6.52 4.465 1 98.62 125 TYR B C 1
ATOM 1982 O O . TYR B 1 125 ? 8.664 -6.684 5.406 1 98.62 125 TYR B O 1
ATOM 1990 N N . LYS B 1 126 ? 9.031 -6.273 3.254 1 98.81 126 LYS B N 1
ATOM 1991 C CA . LYS B 1 126 ? 7.613 -6.199 2.918 1 98.81 126 LYS B CA 1
ATOM 1992 C C . LYS B 1 126 ? 6.898 -7.508 3.248 1 98.81 126 LYS B C 1
ATOM 1994 O O . LYS B 1 126 ? 5.805 -7.496 3.814 1 98.81 126 LYS B O 1
ATOM 1999 N N . LEU B 1 127 ? 7.461 -8.625 2.947 1 98.88 127 LEU B N 1
ATOM 2000 C CA . LEU B 1 127 ? 6.887 -9.938 3.219 1 98.88 127 LEU B CA 1
ATOM 2001 C C . LEU B 1 127 ? 6.656 -10.133 4.715 1 98.88 127 LEU B C 1
ATOM 2003 O O . LEU B 1 127 ? 5.598 -10.617 5.125 1 98.88 127 LEU B O 1
ATOM 2007 N N . THR B 1 128 ? 7.652 -9.703 5.469 1 98.69 128 THR B N 1
ATOM 2008 C CA . THR B 1 128 ? 7.559 -9.844 6.918 1 98.69 128 THR B CA 1
ATOM 2009 C C . THR B 1 128 ? 6.41 -9 7.469 1 98.69 128 THR B C 1
ATOM 2011 O O . THR B 1 128 ? 5.645 -9.469 8.312 1 98.69 128 THR B O 1
ATOM 2014 N N . GLN B 1 129 ? 6.277 -7.82 6.949 1 98.19 129 GLN B N 1
ATOM 2015 C CA . GLN B 1 129 ? 5.199 -6.949 7.402 1 98.19 129 GLN B CA 1
ATOM 2016 C C . GLN B 1 129 ? 3.836 -7.539 7.055 1 98.19 129 GLN B C 1
ATOM 2018 O O . GLN B 1 129 ? 2.92 -7.523 7.883 1 98.19 129 GLN B O 1
ATOM 2023 N N . LEU B 1 130 ? 3.717 -8.078 5.902 1 98.62 130 LEU B N 1
ATOM 2024 C CA . LEU B 1 130 ? 2.453 -8.648 5.453 1 98.62 130 LEU B CA 1
ATOM 2025 C C . LEU B 1 130 ? 2.098 -9.891 6.266 1 98.62 130 LEU B C 1
ATOM 2027 O O . LEU B 1 130 ? 0.937 -10.086 6.629 1 98.62 130 LEU B O 1
ATOM 2031 N N . LYS B 1 131 ? 3.068 -10.672 6.531 1 98.56 131 LYS B N 1
ATOM 2032 C CA . LYS B 1 131 ? 2.834 -11.883 7.316 1 98.56 131 LYS B CA 1
ATOM 2033 C C . LYS B 1 131 ? 2.455 -11.547 8.75 1 98.56 131 LYS B C 1
ATOM 2035 O O . LYS B 1 131 ? 1.643 -12.242 9.367 1 98.56 131 LYS B O 1
ATOM 2040 N N . GLN B 1 132 ? 3.043 -10.523 9.25 1 97.88 132 GLN B N 1
ATOM 2041 C CA . GLN B 1 132 ? 2.68 -10.07 10.586 1 97.88 132 GLN B CA 1
ATOM 2042 C C . GLN B 1 132 ? 1.24 -9.562 10.625 1 97.88 132 GLN B C 1
ATOM 2044 O O . GLN B 1 132 ? 0.501 -9.844 11.57 1 97.88 132 GLN B O 1
ATOM 2049 N N . GLU B 1 133 ? 0.911 -8.82 9.633 1 97.56 133 GLU B N 1
ATOM 2050 C CA . GLU B 1 133 ? -0.461 -8.328 9.555 1 97.56 133 GLU B CA 1
ATOM 2051 C C . GLU B 1 133 ? -1.459 -9.477 9.469 1 97.56 133 GLU B C 1
ATOM 2053 O O . GLU B 1 133 ? -2.496 -9.453 10.133 1 97.56 133 GLU B O 1
ATOM 2058 N N . LEU B 1 134 ? -1.174 -10.43 8.656 1 97.94 134 LEU B N 1
ATOM 2059 C CA . LEU B 1 134 ? -2.037 -11.594 8.516 1 97.94 134 LEU B CA 1
ATOM 2060 C C . LEU B 1 134 ? -2.139 -12.359 9.836 1 97.94 134 LEU B C 1
ATOM 2062 O O . LEU B 1 134 ? -3.213 -12.844 10.195 1 97.94 134 LEU B O 1
ATOM 2066 N N . ALA B 1 135 ? -1.046 -12.406 10.523 1 97.38 135 ALA B N 1
ATOM 2067 C CA . ALA B 1 135 ? -0.993 -13.148 11.781 1 97.38 135 ALA B CA 1
ATOM 2068 C C . ALA B 1 135 ? -1.839 -12.477 12.852 1 97.38 135 ALA B C 1
ATOM 2070 O O . ALA B 1 135 ? -2.352 -13.141 13.758 1 97.38 135 ALA B O 1
ATOM 2071 N N . LYS B 1 136 ? -1.954 -11.188 12.734 1 96.38 136 LYS B N 1
ATOM 2072 C CA . LYS B 1 136 ? -2.793 -10.461 13.688 1 96.38 136 LYS B CA 1
ATOM 2073 C C . LYS B 1 136 ? -4.262 -10.836 13.516 1 96.38 136 LYS B C 1
ATOM 2075 O O . LYS B 1 136 ? -5.074 -10.609 14.414 1 96.38 136 LYS B O 1
ATOM 2080 N N . MET B 1 137 ? -4.566 -11.305 12.391 1 95.62 137 MET B N 1
ATOM 2081 C CA . MET B 1 137 ? -5.973 -11.547 12.078 1 95.62 137 MET B CA 1
ATOM 2082 C C . MET B 1 137 ? -6.375 -12.977 12.445 1 95.62 137 MET B C 1
ATOM 2084 O O . MET B 1 137 ? -7.523 -13.375 12.234 1 95.62 137 MET B O 1
ATOM 2088 N N . LYS B 1 138 ? -5.484 -13.844 12.828 1 82.38 138 LYS B N 1
ATOM 2089 C CA . LYS B 1 138 ? -5.801 -15.195 13.266 1 82.38 138 LYS B CA 1
ATOM 2090 C C . LYS B 1 138 ? -6.375 -15.195 14.68 1 82.38 138 LYS B C 1
ATOM 2092 O O . LYS B 1 138 ? -6.059 -14.32 15.484 1 82.38 138 LYS B O 1
#

Organism: Shewanella halifaxensis (strain HAW-EB4) (NCBI:txid458817)

Foldseek 3Di:
DPPPPPPPPPPPPPPPPPPPPPLPPVPQPPLPLDAFLSSVLSNLVSVLVNCVSVPPVVVNVVSVVVSVVSVVDTDSVVVLVVLVVVLVVLVVVLVVLVVQLVVCVVVVPPVSVVVSVVVNVVSVVVNVVSVVNSVSSD/DPPPPPPPPPPPPPPPPPPPPPLPPVPQPPLVLDAFLSSVLSNLVSVLVNCVSVPPVVVNVVSVVVSVVSVVDTDSVVVLVVLVVVLVVLVVVLVVLVVQLVVCVVVVPPVSVVVSVVVNVVSVVVNVVSVVNSVSSD

InterPro domains:
  IPR009468 Protein of unknown function DUF1090 [PF06476] (24-132)

pLDDT: mean 86.22, std 23.29, range [24.89, 98.94]

Radius of gyration: 30.75 Å; Cα contacts (8 Å, |Δi|>4): 208; chains: 2; bounding box: 74×117×102 Å